Protein AF-A0A7C7USH0-F1 (afdb_monomer_lite)

Radius of gyration: 23.04 Å; chains: 1; bounding box: 54×38×64 Å

Structure (mmCIF, N/CA/C/O backbone):
data_AF-A0A7C7USH0-F1
#
_entry.id   AF-A0A7C7USH0-F1
#
loop_
_atom_site.group_PDB
_atom_site.id
_atom_site.type_symbol
_atom_site.label_atom_id
_atom_site.label_alt_id
_atom_site.label_comp_id
_atom_site.label_asym_id
_atom_site.label_entity_id
_atom_site.label_seq_id
_atom_site.pdbx_PDB_ins_code
_atom_site.Cartn_x
_atom_site.Cartn_y
_atom_site.Cartn_z
_atom_site.occupancy
_atom_site.B_iso_or_equiv
_atom_site.auth_seq_id
_atom_site.auth_comp_id
_atom_site.auth_asym_id
_atom_site.auth_atom_id
_atom_site.pdbx_PDB_model_num
ATOM 1 N N . MET A 1 1 ? 18.166 -7.515 -19.570 1.00 49.06 1 MET A N 1
ATOM 2 C CA . MET A 1 1 ? 17.749 -8.048 -20.886 1.00 49.06 1 MET A CA 1
ATOM 3 C C . MET A 1 1 ? 18.350 -7.197 -21.997 1.00 49.06 1 MET A C 1
ATOM 5 O O . MET A 1 1 ? 19.213 -7.704 -22.702 1.00 49.06 1 MET A O 1
ATOM 9 N N . ALA A 1 2 ? 18.076 -5.886 -21.995 1.00 59.47 2 ALA A N 1
ATOM 10 C CA . ALA A 1 2 ? 18.601 -4.910 -22.953 1.00 59.47 2 ALA A CA 1
ATOM 11 C C . ALA A 1 2 ? 20.117 -5.011 -23.217 1.00 59.47 2 ALA A C 1
ATOM 13 O O . ALA A 1 2 ? 20.528 -5.170 -24.355 1.00 59.47 2 ALA A O 1
ATOM 14 N N . ARG A 1 3 ? 20.979 -5.024 -22.191 1.00 63.47 3 ARG A N 1
ATOM 15 C CA . ARG A 1 3 ? 22.446 -5.072 -22.391 1.00 63.47 3 ARG A CA 1
ATOM 16 C C . ARG A 1 3 ? 22.956 -6.294 -23.173 1.00 63.47 3 ARG A C 1
ATOM 18 O O . ARG A 1 3 ? 23.969 -6.203 -23.862 1.00 63.47 3 ARG A O 1
ATOM 25 N N . LYS A 1 4 ? 22.276 -7.438 -23.048 1.00 69.31 4 LYS A N 1
ATOM 26 C CA . LYS A 1 4 ? 22.620 -8.662 -23.783 1.00 69.31 4 LYS A CA 1
ATOM 27 C C . LYS A 1 4 ? 22.159 -8.551 -25.238 1.00 69.31 4 LYS A C 1
ATOM 29 O O . LYS A 1 4 ? 22.954 -8.801 -26.132 1.00 69.31 4 LYS A O 1
ATOM 34 N N . GLU A 1 5 ? 20.938 -8.070 -25.448 1.00 74.25 5 GLU A N 1
ATOM 35 C CA . GLU A 1 5 ? 20.354 -7.831 -26.775 1.00 74.25 5 GLU A CA 1
ATOM 36 C C . GLU A 1 5 ? 21.142 -6.771 -27.563 1.00 74.25 5 GLU A C 1
ATOM 38 O O . GLU A 1 5 ? 21.418 -6.950 -28.743 1.00 74.25 5 GLU A O 1
ATOM 43 N N . PHE A 1 6 ? 21.599 -5.707 -26.898 1.00 76.38 6 PHE A N 1
ATOM 44 C CA . PHE A 1 6 ? 22.459 -4.676 -27.485 1.00 76.38 6 PHE A CA 1
ATOM 45 C C . PHE A 1 6 ? 23.834 -5.215 -27.894 1.00 76.38 6 PHE A C 1
ATOM 47 O O . PHE A 1 6 ? 24.350 -4.860 -28.953 1.00 76.38 6 PHE A O 1
ATOM 54 N N . LYS A 1 7 ? 24.433 -6.078 -27.065 1.00 80.19 7 LYS A N 1
ATOM 55 C CA . LYS A 1 7 ? 25.712 -6.721 -27.380 1.00 80.19 7 LYS A CA 1
ATOM 56 C C . LYS A 1 7 ? 25.571 -7.665 -28.577 1.00 80.19 7 LYS A C 1
ATOM 58 O O . LYS A 1 7 ? 26.391 -7.608 -29.483 1.00 80.19 7 LYS A O 1
ATOM 63 N N . GLU A 1 8 ? 24.514 -8.470 -28.603 1.00 84.81 8 GLU A N 1
ATOM 64 C CA . GLU A 1 8 ? 24.215 -9.387 -29.709 1.00 84.81 8 GLU A CA 1
ATOM 65 C C . GLU A 1 8 ? 23.921 -8.628 -31.014 1.00 84.81 8 GLU A C 1
ATOM 67 O O . GLU A 1 8 ? 24.426 -9.001 -32.074 1.00 84.81 8 GLU A O 1
ATOM 72 N N . ALA A 1 9 ? 23.174 -7.520 -30.948 1.00 84.88 9 ALA A N 1
ATOM 73 C CA . ALA A 1 9 ? 22.914 -6.654 -32.097 1.00 84.88 9 ALA A CA 1
ATOM 74 C C . ALA A 1 9 ? 24.204 -6.019 -32.644 1.00 84.88 9 ALA A C 1
ATOM 76 O O . ALA A 1 9 ? 24.425 -6.025 -33.855 1.00 84.88 9 ALA A O 1
ATOM 77 N N . ARG A 1 10 ? 25.087 -5.535 -31.761 1.00 86.25 10 ARG A N 1
ATOM 78 C CA . ARG A 1 10 ? 26.399 -4.992 -32.137 1.00 86.25 10 ARG A CA 1
ATOM 79 C C . ARG A 1 10 ? 27.277 -6.047 -32.809 1.00 86.25 10 ARG A C 1
ATOM 81 O O . ARG A 1 10 ? 27.764 -5.806 -33.906 1.00 86.25 10 ARG A O 1
ATOM 88 N N . GLU A 1 11 ? 27.435 -7.216 -32.189 1.00 88.12 11 GLU A N 1
ATOM 89 C CA . GLU A 1 11 ? 28.245 -8.316 -32.735 1.00 88.12 11 GLU A CA 1
ATOM 90 C C . GLU A 1 11 ? 27.721 -8.774 -34.107 1.00 88.12 11 GLU A C 1
ATOM 92 O O . GLU A 1 11 ? 28.500 -9.051 -35.018 1.00 88.12 11 GLU A O 1
ATOM 97 N N . THR A 1 12 ? 26.397 -8.785 -34.290 1.00 89.44 12 THR A N 1
ATOM 98 C CA . THR A 1 12 ? 25.761 -9.135 -35.568 1.00 89.44 12 THR A CA 1
ATOM 99 C C . THR A 1 12 ? 26.053 -8.102 -36.660 1.00 89.44 12 THR A C 1
ATOM 101 O O . THR A 1 12 ? 26.352 -8.471 -37.797 1.00 89.44 12 THR A O 1
ATOM 104 N N . LEU A 1 13 ? 25.994 -6.808 -36.336 1.00 88.94 13 LEU A N 1
ATOM 105 C CA . LEU A 1 13 ? 26.282 -5.726 -37.283 1.00 88.94 13 LEU A CA 1
ATOM 106 C C . LEU A 1 13 ? 27.776 -5.645 -37.627 1.00 88.94 13 LEU A C 1
ATOM 108 O O . LEU A 1 13 ? 28.123 -5.484 -38.796 1.00 88.94 13 LEU A O 1
ATOM 112 N N . GLU A 1 14 ? 28.662 -5.843 -36.648 1.00 89.06 14 GLU A N 1
ATOM 113 C CA . GLU A 1 14 ? 30.113 -5.937 -36.867 1.00 89.06 14 GLU A CA 1
ATOM 114 C C . GLU A 1 14 ? 30.468 -7.147 -37.757 1.00 89.06 14 GLU A C 1
ATOM 116 O O . GLU A 1 14 ? 31.282 -7.034 -38.681 1.00 89.06 14 GLU A O 1
ATOM 121 N N . ALA A 1 15 ? 29.807 -8.294 -37.559 1.00 89.31 15 ALA A N 1
ATOM 122 C CA . ALA A 1 15 ? 29.967 -9.464 -38.423 1.00 89.31 15 ALA A CA 1
ATOM 123 C C . ALA A 1 15 ? 29.476 -9.202 -39.859 1.00 89.31 15 ALA A C 1
ATOM 125 O O . ALA A 1 15 ? 30.138 -9.602 -40.819 1.00 89.31 15 ALA A O 1
ATOM 126 N N . ALA A 1 16 ? 28.358 -8.488 -40.031 1.00 87.31 16 ALA A N 1
ATOM 127 C CA . ALA A 1 16 ? 27.853 -8.105 -41.350 1.00 87.31 16 ALA A CA 1
ATOM 128 C C . ALA A 1 16 ? 28.827 -7.174 -42.096 1.00 87.31 16 ALA A C 1
ATOM 130 O O . ALA A 1 16 ? 29.080 -7.382 -43.283 1.00 87.31 16 ALA A O 1
ATOM 131 N N . LEU A 1 17 ? 29.434 -6.210 -41.397 1.00 89.88 17 LEU A N 1
ATOM 132 C CA . LEU A 1 17 ? 30.440 -5.301 -41.961 1.00 89.88 17 LEU A CA 1
ATOM 133 C C . LEU A 1 17 ? 31.779 -5.994 -42.256 1.00 89.88 17 LEU A C 1
ATOM 135 O O . LEU A 1 17 ? 32.507 -5.573 -43.150 1.00 89.88 17 LEU A O 1
ATOM 139 N N . THR A 1 18 ? 32.086 -7.098 -41.571 1.00 90.81 18 THR A N 1
ATOM 140 C CA . THR A 1 18 ? 33.248 -7.944 -41.902 1.00 90.81 18 THR A CA 1
ATOM 141 C C . THR A 1 18 ? 33.082 -8.619 -43.270 1.00 90.81 18 THR A C 1
ATOM 143 O O . THR A 1 18 ? 34.059 -8.802 -43.995 1.00 90.81 18 THR A O 1
ATOM 146 N N . VAL A 1 19 ? 31.849 -8.984 -43.639 1.00 90.88 19 VAL A N 1
ATOM 147 C CA . VAL A 1 19 ? 31.526 -9.632 -44.923 1.00 90.88 19 VAL A CA 1
ATOM 148 C C . VAL A 1 19 ? 31.268 -8.607 -46.033 1.00 90.88 19 VAL A C 1
ATOM 150 O O . VAL A 1 19 ? 31.663 -8.828 -47.176 1.00 90.88 19 VAL A O 1
ATOM 153 N N . MET A 1 20 ? 30.620 -7.485 -45.710 1.00 89.69 20 MET A N 1
ATOM 154 C CA . MET A 1 20 ? 30.302 -6.397 -46.640 1.00 89.69 20 MET A CA 1
ATOM 155 C C . MET A 1 20 ? 30.688 -5.046 -46.019 1.00 89.69 20 MET A C 1
ATOM 157 O O . MET A 1 20 ? 29.841 -4.398 -45.398 1.00 89.69 20 MET A O 1
ATOM 161 N N . PRO A 1 21 ? 31.947 -4.602 -46.194 1.00 87.69 21 PRO A N 1
ATOM 162 C CA . PRO A 1 21 ? 32.465 -3.393 -45.548 1.00 87.69 21 PRO A CA 1
ATOM 163 C C . PRO A 1 21 ? 31.679 -2.125 -45.886 1.00 87.69 21 PRO A C 1
ATOM 165 O O . PRO A 1 21 ? 31.486 -1.273 -45.023 1.00 87.69 21 PRO A O 1
ATOM 168 N N . ASP A 1 22 ? 31.161 -2.043 -47.113 1.00 90.00 22 ASP A N 1
ATOM 169 C CA . ASP A 1 22 ? 30.436 -0.876 -47.629 1.00 90.00 22 ASP A CA 1
ATOM 170 C C . ASP A 1 22 ? 28.918 -0.958 -47.390 1.00 90.00 22 ASP A C 1
ATOM 172 O O . ASP A 1 22 ? 28.139 -0.231 -48.012 1.00 90.00 22 ASP A O 1
ATOM 176 N N . TYR A 1 23 ? 28.453 -1.863 -46.516 1.00 91.38 23 TYR A N 1
ATOM 177 C CA . TYR A 1 23 ? 27.029 -1.982 -46.219 1.00 91.38 23 TYR A CA 1
ATOM 178 C C . TYR A 1 23 ? 26.552 -0.835 -45.323 1.00 91.38 23 TYR A C 1
ATOM 180 O O . TYR A 1 23 ? 26.509 -0.935 -44.096 1.00 91.38 23 TYR A O 1
ATOM 188 N N . GLN A 1 24 ? 26.161 0.259 -45.973 1.00 86.62 24 GLN A N 1
ATOM 189 C CA . GLN A 1 24 ? 25.785 1.527 -45.351 1.00 86.62 24 GLN A CA 1
ATOM 190 C C . GLN A 1 24 ? 24.729 1.382 -44.240 1.00 86.62 24 GLN A C 1
ATOM 192 O O . GLN A 1 24 ? 24.871 1.986 -43.182 1.00 86.62 24 GLN A O 1
ATOM 197 N N . LEU A 1 25 ? 23.721 0.520 -44.421 1.00 85.88 25 LEU A N 1
ATOM 198 C CA . LEU A 1 25 ? 22.680 0.318 -43.408 1.00 85.88 25 LEU A CA 1
ATOM 199 C C . LEU A 1 25 ? 23.241 -0.264 -42.101 1.00 85.88 25 LEU A C 1
ATOM 201 O O . LEU A 1 25 ? 22.798 0.119 -41.022 1.00 85.88 25 LEU A O 1
ATOM 205 N N . ALA A 1 26 ? 24.221 -1.172 -42.171 1.00 84.56 26 ALA A N 1
ATOM 206 C CA . ALA A 1 26 ? 24.843 -1.705 -40.962 1.00 84.56 26 ALA A CA 1
ATOM 207 C C . ALA A 1 26 ? 25.731 -0.668 -40.263 1.00 84.56 26 ALA A C 1
ATOM 209 O O . ALA A 1 26 ? 25.777 -0.664 -39.037 1.00 84.56 26 ALA A O 1
ATOM 210 N N . GLN A 1 27 ? 26.377 0.230 -41.015 1.00 84.31 27 GLN A N 1
ATOM 211 C CA . GLN A 1 27 ? 27.157 1.336 -40.447 1.00 84.31 27 GLN A CA 1
ATOM 212 C C . GLN A 1 27 ? 26.249 2.337 -39.715 1.00 84.31 27 GLN A C 1
ATOM 214 O O . GLN A 1 27 ? 26.498 2.656 -38.556 1.00 84.31 27 GLN A O 1
ATOM 219 N N . GLU A 1 28 ? 25.155 2.763 -40.354 1.00 85.94 28 GLU A N 1
ATOM 220 C CA . GLU A 1 28 ? 24.187 3.704 -39.774 1.00 85.94 28 GLU A CA 1
ATOM 221 C C . GLU A 1 28 ? 23.507 3.133 -38.519 1.00 85.94 28 GLU A C 1
ATOM 223 O O . GLU A 1 28 ? 23.347 3.833 -37.518 1.00 85.94 28 GLU A O 1
ATOM 228 N N . LEU A 1 29 ? 23.138 1.846 -38.533 1.00 86.31 29 LEU A N 1
ATOM 229 C CA . LEU A 1 29 ? 22.556 1.180 -37.363 1.00 86.31 29 LEU A CA 1
ATOM 230 C C . LEU A 1 29 ? 23.567 1.021 -36.220 1.00 86.31 29 LEU A C 1
ATOM 232 O O . LEU A 1 29 ? 23.187 1.150 -35.057 1.00 86.31 29 LEU A O 1
ATOM 236 N N . LEU A 1 30 ? 24.843 0.767 -36.526 1.00 86.31 30 LEU A N 1
ATOM 237 C CA . LEU A 1 30 ? 25.894 0.681 -35.512 1.00 86.31 30 LEU A CA 1
ATOM 238 C C . LEU A 1 30 ? 26.118 2.043 -34.836 1.00 86.31 30 LEU A C 1
ATOM 240 O O . LEU A 1 30 ? 26.151 2.114 -33.610 1.00 86.31 30 LEU A O 1
ATOM 244 N N . GLU A 1 31 ? 26.179 3.125 -35.614 1.00 84.50 31 GLU A N 1
ATOM 245 C CA . GLU A 1 31 ? 26.333 4.493 -35.100 1.00 84.50 31 GLU A CA 1
ATOM 246 C C . GLU A 1 31 ? 25.136 4.916 -34.228 1.00 84.50 31 GLU A C 1
ATOM 248 O O . GLU A 1 31 ? 25.302 5.483 -33.145 1.00 84.50 31 GLU A O 1
ATOM 253 N N . GLN A 1 32 ? 23.912 4.563 -34.637 1.00 82.25 32 GLN A N 1
ATOM 254 C CA . GLN A 1 32 ? 22.711 4.782 -33.824 1.00 82.25 32 GLN A CA 1
ATOM 255 C C . GLN A 1 32 ? 22.747 3.998 -32.505 1.00 82.25 32 GLN A C 1
ATOM 257 O O . GLN A 1 32 ? 22.399 4.546 -31.456 1.00 82.25 32 GLN A O 1
ATOM 262 N N . LEU A 1 33 ? 23.188 2.735 -32.526 1.00 81.88 33 LEU A N 1
ATOM 263 C CA . LEU A 1 33 ? 23.333 1.925 -31.312 1.00 81.88 33 LEU A CA 1
ATOM 264 C C . LEU A 1 33 ? 24.395 2.501 -30.367 1.00 81.88 33 LEU A C 1
ATOM 266 O O . LEU A 1 33 ? 24.166 2.547 -29.158 1.00 81.88 33 LEU A O 1
ATOM 270 N N . GLU A 1 34 ? 25.523 2.979 -30.896 1.00 80.75 34 GLU A N 1
ATOM 271 C CA . GLU A 1 34 ? 26.593 3.596 -30.104 1.00 80.75 34 GLU A CA 1
ATOM 272 C C . GLU A 1 34 ? 26.163 4.921 -29.458 1.00 80.75 34 GLU A C 1
ATOM 274 O O . GLU A 1 34 ? 26.576 5.210 -28.334 1.00 80.75 34 GLU A O 1
ATOM 279 N N . MET A 1 35 ? 25.276 5.690 -30.098 1.00 77.62 35 MET A N 1
ATOM 280 C CA . MET A 1 35 ? 24.676 6.884 -29.489 1.00 77.62 35 MET A CA 1
ATOM 281 C C . MET A 1 35 ? 23.637 6.559 -28.407 1.00 77.62 35 MET A C 1
ATOM 283 O O . MET A 1 35 ? 23.519 7.295 -27.424 1.00 77.62 35 MET A O 1
ATOM 287 N N . LEU A 1 36 ? 22.869 5.477 -28.567 1.00 76.25 36 LEU A N 1
ATOM 288 C CA . LEU A 1 36 ? 21.781 5.119 -27.650 1.00 76.25 36 LEU A CA 1
ATOM 289 C C . LEU A 1 36 ? 22.263 4.387 -26.390 1.00 76.25 36 LEU A C 1
ATOM 291 O O . LEU A 1 36 ? 21.669 4.572 -25.326 1.00 76.25 36 LEU A O 1
ATOM 295 N N . LEU A 1 37 ? 23.351 3.614 -26.474 1.00 70.00 37 LEU A N 1
ATOM 296 C CA . LEU A 1 37 ? 23.880 2.827 -25.351 1.00 70.00 37 LEU A CA 1
ATOM 297 C C . LEU A 1 37 ? 24.192 3.664 -24.095 1.00 70.00 37 LEU A C 1
ATOM 299 O O . LEU A 1 37 ? 23.745 3.303 -23.004 1.00 70.00 37 LEU A O 1
ATOM 303 N N . PRO A 1 38 ? 24.923 4.794 -24.194 1.00 72.62 38 PRO A N 1
ATOM 304 C CA . PRO A 1 38 ? 25.243 5.616 -23.029 1.00 72.62 38 PRO A CA 1
ATOM 305 C C . PRO A 1 38 ? 23.993 6.229 -22.386 1.00 72.62 38 PRO A C 1
ATOM 307 O O . PRO A 1 38 ? 23.946 6.416 -21.170 1.00 72.62 38 PRO A O 1
ATOM 310 N N . ILE A 1 39 ? 22.968 6.517 -23.196 1.00 71.62 39 ILE A N 1
ATOM 311 C CA . ILE A 1 39 ? 21.686 7.064 -22.745 1.00 71.62 39 ILE A CA 1
ATOM 312 C C . ILE A 1 39 ? 20.898 5.983 -21.998 1.00 71.62 39 ILE A C 1
ATOM 314 O O . ILE A 1 39 ? 20.425 6.238 -20.889 1.00 71.62 39 ILE A O 1
ATOM 318 N N . SER A 1 40 ? 20.805 4.766 -22.547 1.00 68.12 40 SER A N 1
ATOM 319 C CA . SER A 1 40 ? 20.141 3.643 -21.876 1.00 68.12 40 SER A CA 1
ATOM 320 C C . SER A 1 40 ? 20.856 3.242 -20.587 1.00 68.12 40 SER A C 1
ATOM 322 O O . SER A 1 40 ? 20.201 3.090 -19.562 1.00 68.12 40 SER A O 1
ATOM 324 N N . GLU A 1 41 ? 22.189 3.156 -20.586 1.00 71.88 41 GLU A N 1
ATOM 325 C CA . GLU A 1 41 ? 22.963 2.845 -19.376 1.00 71.88 41 GLU A CA 1
ATOM 326 C C . GLU A 1 41 ? 22.844 3.953 -18.316 1.00 71.88 41 GLU A C 1
ATOM 328 O O . GLU A 1 41 ? 22.763 3.675 -17.116 1.00 71.88 41 GLU A O 1
ATOM 333 N N . GLY A 1 42 ? 22.806 5.221 -18.741 1.00 72.88 42 GLY A N 1
ATOM 334 C CA . GLY A 1 42 ? 22.547 6.358 -17.860 1.00 72.88 42 GLY A CA 1
ATOM 335 C C . GLY A 1 42 ? 21.163 6.285 -17.211 1.00 72.88 42 GLY A C 1
ATOM 336 O O . GLY A 1 42 ? 21.043 6.476 -16.000 1.00 72.88 42 GLY A O 1
ATOM 337 N N . MET A 1 43 ? 20.131 5.947 -17.989 1.00 70.56 43 MET A N 1
ATOM 338 C CA . MET A 1 43 ? 18.766 5.762 -17.488 1.00 70.56 43 MET A CA 1
ATOM 339 C C . MET A 1 43 ? 18.640 4.547 -16.565 1.00 70.56 43 MET A C 1
ATOM 341 O O . MET A 1 43 ? 18.055 4.677 -15.494 1.00 70.56 43 MET A O 1
ATOM 345 N N . GLU A 1 44 ? 19.235 3.401 -16.908 1.00 76.44 44 GLU A N 1
ATOM 346 C CA . GLU A 1 44 ? 19.246 2.205 -16.050 1.00 76.44 44 GLU A CA 1
ATOM 347 C C . GLU A 1 44 ? 19.871 2.505 -14.680 1.00 76.44 44 GLU A C 1
ATOM 349 O O . GLU A 1 44 ? 19.318 2.131 -13.645 1.00 76.44 44 GLU A O 1
ATOM 354 N N . ARG A 1 45 ? 20.985 3.251 -14.640 1.00 77.62 45 ARG A N 1
ATOM 355 C CA . ARG A 1 45 ? 21.602 3.683 -13.373 1.00 77.62 45 ARG A CA 1
ATOM 356 C C . ARG A 1 45 ? 20.695 4.613 -12.573 1.00 77.62 45 ARG A C 1
ATOM 358 O O . ARG A 1 45 ? 20.627 4.482 -11.352 1.00 77.62 45 ARG A O 1
ATOM 365 N N . LEU A 1 46 ? 20.014 5.553 -13.229 1.00 73.25 46 LEU A N 1
ATOM 366 C CA . LEU A 1 46 ? 19.060 6.448 -12.566 1.00 73.25 46 LEU A CA 1
ATOM 367 C C . LEU A 1 46 ? 17.876 5.671 -11.976 1.00 73.25 46 LEU A C 1
ATOM 369 O O . LEU A 1 46 ? 17.505 5.928 -10.831 1.00 73.25 46 LEU A O 1
ATOM 373 N N . ILE A 1 47 ? 17.340 4.696 -12.714 1.00 75.94 47 ILE A N 1
ATOM 374 C CA . ILE A 1 47 ? 16.267 3.806 -12.256 1.00 75.94 47 ILE A CA 1
ATOM 375 C C . ILE A 1 47 ? 16.732 2.995 -11.045 1.00 75.94 47 ILE A C 1
ATOM 377 O O . ILE A 1 47 ? 16.074 3.038 -10.009 1.00 75.94 47 ILE A O 1
ATOM 381 N N . ALA A 1 48 ? 17.894 2.342 -11.123 1.00 79.81 48 ALA A N 1
ATOM 382 C CA . ALA A 1 48 ? 18.433 1.546 -10.020 1.00 79.81 48 ALA A CA 1
ATOM 383 C C . ALA A 1 48 ? 18.674 2.391 -8.755 1.00 79.81 48 ALA A C 1
ATOM 385 O O . ALA A 1 48 ? 18.313 1.989 -7.649 1.00 79.81 48 ALA A O 1
ATOM 386 N N . MET A 1 49 ? 19.224 3.603 -8.904 1.00 78.94 49 MET A N 1
ATOM 387 C CA . MET A 1 49 ? 19.390 4.533 -7.780 1.00 78.94 49 MET A C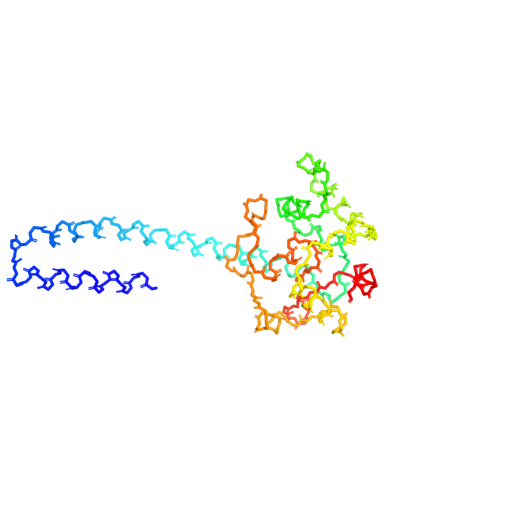A 1
ATOM 388 C C . MET A 1 49 ? 18.047 4.967 -7.182 1.00 78.94 49 MET A C 1
ATOM 390 O O . MET A 1 49 ? 17.939 5.142 -5.966 1.00 78.94 49 MET A O 1
ATOM 394 N N . GLN A 1 50 ? 17.025 5.172 -8.015 1.00 77.50 50 GLN A N 1
ATOM 395 C CA . GLN A 1 50 ? 15.688 5.521 -7.547 1.00 77.50 50 GLN A CA 1
ATOM 396 C C . GLN A 1 50 ? 15.028 4.347 -6.811 1.00 77.50 50 GLN A C 1
ATOM 398 O O . GLN A 1 50 ? 14.482 4.554 -5.728 1.00 77.50 50 GLN A O 1
ATOM 403 N N . GLN A 1 51 ? 15.134 3.127 -7.342 1.00 78.81 51 GLN A N 1
ATOM 404 C CA . GLN A 1 51 ? 14.659 1.902 -6.693 1.00 78.81 51 GLN A CA 1
ATOM 405 C C . GLN A 1 51 ? 15.322 1.711 -5.325 1.00 78.81 51 GLN A C 1
ATOM 407 O O . GLN A 1 51 ? 14.629 1.534 -4.326 1.00 78.81 51 GLN A O 1
ATOM 412 N N . GLU A 1 52 ? 16.645 1.866 -5.235 1.00 83.19 52 GLU A N 1
ATOM 413 C CA . GLU A 1 52 ? 17.367 1.747 -3.965 1.00 83.19 52 GLU A CA 1
ATOM 414 C C . GLU A 1 52 ? 16.905 2.798 -2.938 1.00 83.19 52 GLU A C 1
ATOM 416 O O . GLU A 1 52 ? 16.716 2.503 -1.753 1.00 83.19 52 GLU A O 1
ATOM 421 N N . ARG A 1 53 ? 16.676 4.043 -3.377 1.00 82.94 53 ARG A N 1
ATOM 422 C CA . ARG A 1 53 ? 16.131 5.105 -2.514 1.00 82.94 53 ARG A CA 1
ATOM 423 C C . ARG A 1 53 ? 14.728 4.772 -2.021 1.00 82.94 53 ARG A C 1
ATOM 425 O O . ARG A 1 53 ? 14.461 4.950 -0.831 1.00 82.94 53 ARG A O 1
ATOM 432 N N . ASN A 1 54 ? 13.862 4.288 -2.908 1.00 82.31 54 ASN A N 1
ATOM 433 C CA . ASN A 1 54 ? 12.496 3.893 -2.576 1.00 82.31 54 ASN A CA 1
ATOM 434 C C . ASN A 1 54 ? 12.500 2.735 -1.570 1.00 82.31 54 ASN A C 1
ATOM 436 O O . ASN A 1 54 ? 11.824 2.812 -0.544 1.00 82.31 54 ASN A O 1
ATOM 440 N N . GLN A 1 55 ? 13.338 1.721 -1.792 1.00 82.94 55 GLN A N 1
ATOM 441 C CA . GLN A 1 55 ? 13.467 0.570 -0.903 1.00 82.94 55 GLN A CA 1
ATOM 442 C C . GLN A 1 55 ? 13.966 0.979 0.488 1.00 82.94 55 GLN A C 1
ATOM 444 O O . GLN A 1 55 ? 13.383 0.587 1.497 1.00 82.94 55 GLN A O 1
ATOM 449 N N . ARG A 1 56 ? 14.978 1.852 0.573 1.00 84.38 56 ARG A N 1
ATOM 450 C CA . ARG A 1 56 ? 15.451 2.400 1.859 1.00 84.38 56 ARG A CA 1
ATOM 451 C C . ARG A 1 56 ? 14.380 3.231 2.565 1.00 84.38 56 ARG A C 1
ATOM 453 O O . ARG A 1 56 ? 14.277 3.189 3.791 1.00 84.38 56 ARG A O 1
ATOM 460 N N . ALA A 1 57 ? 13.599 4.017 1.824 1.00 82.38 57 ALA A N 1
ATOM 461 C CA . ALA A 1 57 ? 12.499 4.791 2.392 1.00 82.38 57 ALA A CA 1
ATOM 462 C C . ALA A 1 57 ? 11.407 3.871 2.957 1.00 82.38 57 ALA A C 1
ATOM 464 O O . ALA A 1 57 ? 10.959 4.094 4.081 1.00 82.38 57 ALA A O 1
ATOM 465 N N . ARG A 1 58 ? 11.056 2.809 2.223 1.00 86.06 58 ARG A N 1
ATOM 466 C CA . ARG A 1 58 ? 10.119 1.764 2.649 1.00 86.06 58 ARG A CA 1
ATOM 467 C C . ARG A 1 58 ? 10.611 1.048 3.904 1.00 86.06 58 ARG A C 1
ATOM 469 O O . ARG A 1 58 ? 9.885 1.028 4.887 1.00 86.06 58 ARG A O 1
ATOM 476 N N . GLN A 1 59 ? 11.864 0.596 3.941 1.00 83.69 59 GLN A N 1
ATOM 477 C CA . GLN A 1 59 ? 12.466 -0.042 5.124 1.00 83.69 59 GLN A CA 1
ATOM 478 C C . GLN A 1 59 ? 12.409 0.848 6.374 1.00 83.69 59 GLN A C 1
ATOM 480 O O . GLN A 1 59 ? 12.082 0.385 7.463 1.00 83.69 59 GLN A O 1
ATOM 485 N N . ARG A 1 60 ? 12.679 2.153 6.233 1.00 84.06 60 ARG A N 1
ATOM 486 C CA . ARG A 1 60 ? 12.562 3.113 7.349 1.00 84.06 60 ARG A CA 1
ATOM 487 C C . ARG A 1 60 ? 11.127 3.287 7.839 1.00 84.06 60 ARG A C 1
ATOM 489 O O . ARG A 1 60 ? 10.930 3.652 8.993 1.00 84.06 60 ARG A O 1
ATOM 496 N N . LEU A 1 61 ? 10.155 3.118 6.951 1.00 82.62 61 LEU A N 1
ATOM 497 C CA . LEU A 1 61 ? 8.726 3.170 7.241 1.00 82.62 61 LEU A CA 1
ATOM 498 C C . LEU A 1 61 ? 8.300 1.902 7.992 1.00 82.62 61 LEU A C 1
ATOM 500 O O . LEU A 1 61 ? 7.770 2.004 9.093 1.00 82.62 61 LEU A O 1
ATOM 504 N N . GLN A 1 62 ? 8.645 0.735 7.441 1.00 82.81 62 GLN A N 1
ATOM 505 C CA . GLN A 1 62 ? 8.396 -0.588 8.017 1.00 82.81 62 GLN A CA 1
ATOM 506 C C . GLN A 1 62 ? 8.981 -0.721 9.431 1.00 82.81 62 GLN A C 1
ATOM 508 O O . GLN A 1 62 ? 8.310 -1.198 10.334 1.00 82.81 62 GLN A O 1
ATOM 513 N N . ALA A 1 63 ? 10.209 -0.238 9.655 1.00 83.25 63 ALA A N 1
ATOM 514 C CA . ALA A 1 63 ? 10.883 -0.327 10.952 1.00 83.25 63 ALA A CA 1
ATOM 515 C C . ALA A 1 63 ? 10.218 0.489 12.076 1.00 83.25 63 ALA A C 1
ATOM 517 O O . ALA A 1 63 ? 10.571 0.318 13.241 1.00 83.25 63 ALA A O 1
ATOM 518 N N . LYS A 1 64 ? 9.292 1.399 11.747 1.00 89.88 64 LYS A N 1
ATOM 519 C CA . LYS A 1 64 ? 8.547 2.173 12.749 1.00 89.88 64 LYS A CA 1
ATOM 520 C C . LYS A 1 64 ? 7.314 1.439 13.271 1.00 89.88 64 LYS A C 1
ATOM 522 O O . LYS A 1 64 ? 6.866 1.781 14.355 1.00 89.88 64 LYS A O 1
ATOM 527 N N . LEU A 1 65 ? 6.799 0.452 12.536 1.00 93.06 65 LEU A N 1
ATOM 528 C CA . LEU A 1 65 ? 5.725 -0.427 12.997 1.00 93.06 65 LEU A CA 1
ATOM 529 C C . LEU A 1 65 ? 6.340 -1.765 13.390 1.00 93.06 65 LEU A C 1
ATOM 531 O O . LEU A 1 65 ? 6.801 -2.514 12.536 1.00 93.06 65 LEU A O 1
ATOM 535 N N . ASN A 1 66 ? 6.358 -2.060 14.686 1.00 93.88 66 ASN A N 1
ATOM 536 C CA . ASN A 1 66 ? 6.979 -3.268 15.233 1.00 93.88 66 ASN A CA 1
ATOM 537 C C . ASN A 1 66 ? 5.977 -4.230 15.884 1.00 93.88 66 ASN A C 1
ATOM 539 O O . ASN A 1 66 ? 6.345 -5.045 16.726 1.00 93.88 66 ASN A O 1
ATOM 543 N N . THR A 1 67 ? 4.707 -4.122 15.497 1.00 94.81 67 THR A N 1
ATOM 544 C CA . THR A 1 67 ? 3.602 -4.914 16.035 1.00 94.81 67 THR A CA 1
ATOM 545 C C . THR A 1 67 ? 2.744 -5.478 14.905 1.00 94.81 67 THR A C 1
ATOM 547 O O . THR A 1 67 ? 2.590 -4.846 13.858 1.00 94.81 67 THR A O 1
ATOM 550 N N . CYS A 1 68 ? 2.160 -6.657 15.134 1.00 95.38 68 CYS A N 1
ATOM 551 C CA . CYS A 1 68 ? 1.125 -7.216 14.267 1.00 95.38 68 CYS A CA 1
ATOM 552 C C . CYS A 1 68 ? -0.229 -6.530 14.462 1.00 95.38 68 CYS A C 1
ATOM 554 O O . CYS A 1 68 ? -1.137 -6.832 13.704 1.00 95.38 68 CYS A O 1
ATOM 556 N N . ASP A 1 69 ? -0.384 -5.625 15.433 1.00 96.50 69 ASP A N 1
ATOM 557 C CA . ASP A 1 69 ? -1.645 -4.946 15.760 1.00 96.50 69 ASP A CA 1
ATOM 558 C C . ASP A 1 69 ? -1.512 -3.411 15.723 1.00 96.50 69 ASP A C 1
ATOM 560 O O . ASP A 1 69 ? -1.837 -2.740 16.707 1.00 96.50 69 ASP A O 1
ATOM 564 N N . PRO A 1 70 ? -1.002 -2.817 14.627 1.00 96.31 70 PRO A N 1
ATOM 565 C CA . PRO A 1 70 ? -0.774 -1.385 14.567 1.00 96.31 70 PRO A CA 1
ATOM 566 C C . PRO A 1 70 ? -2.105 -0.629 14.512 1.00 96.31 70 PRO A C 1
ATOM 568 O O . PRO A 1 70 ? -3.052 -1.042 13.832 1.00 96.31 70 PRO A O 1
ATOM 571 N N . ALA A 1 71 ? -2.154 0.514 15.194 1.00 97.25 71 ALA A N 1
ATOM 572 C CA . ALA A 1 71 ? -3.278 1.433 15.085 1.00 97.25 71 ALA A CA 1
ATOM 573 C C . ALA A 1 71 ? -3.304 2.066 13.686 1.00 97.25 71 ALA A C 1
ATOM 575 O O . ALA A 1 71 ? -2.258 2.398 13.111 1.00 97.25 71 ALA A O 1
ATOM 576 N N . LEU A 1 72 ? -4.495 2.288 13.135 1.00 97.25 72 LEU A N 1
ATOM 577 C CA . LEU A 1 72 ? -4.674 2.902 11.820 1.00 97.25 72 LEU A CA 1
ATOM 578 C C . LEU A 1 72 ? -4.051 4.298 11.768 1.00 97.25 72 LEU A C 1
ATOM 580 O O . LEU A 1 72 ? -3.290 4.607 10.851 1.00 97.25 72 LEU A O 1
ATOM 584 N N . ALA A 1 73 ? -4.326 5.124 12.779 1.00 96.88 73 ALA A N 1
ATOM 585 C CA . ALA A 1 73 ? -3.808 6.486 12.852 1.00 96.88 73 ALA A CA 1
ATOM 586 C C . ALA A 1 73 ? -2.274 6.517 12.891 1.00 96.88 73 ALA A C 1
ATOM 588 O O . A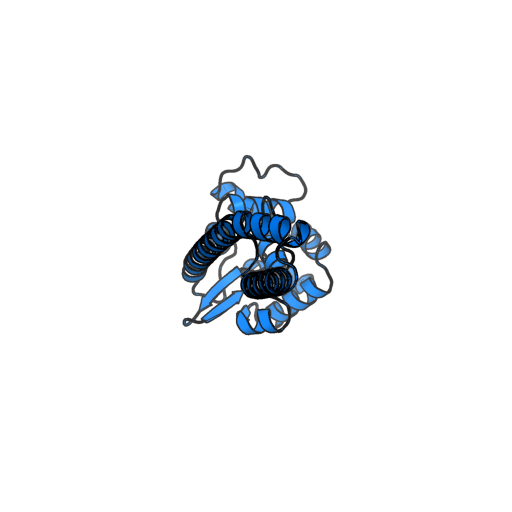LA A 1 73 ? -1.646 7.291 12.163 1.00 96.88 73 ALA A O 1
ATOM 589 N N . GLU A 1 74 ? -1.667 5.637 13.692 1.00 95.19 74 GLU A N 1
ATOM 590 C CA . GLU A 1 74 ? -0.214 5.482 13.746 1.00 95.19 74 GLU A CA 1
ATOM 591 C C . GLU A 1 74 ? 0.324 5.086 12.373 1.00 95.19 74 GLU A C 1
ATOM 593 O O . GLU A 1 74 ? 1.200 5.766 11.840 1.00 95.19 74 GLU A O 1
ATOM 598 N N . SER A 1 75 ? -0.271 4.067 11.756 1.00 95.38 75 SER A N 1
ATOM 599 C CA . SER A 1 75 ? 0.161 3.543 10.464 1.00 95.38 75 SER A CA 1
ATOM 600 C C . SER A 1 75 ? 0.119 4.599 9.356 1.00 95.38 75 SER A C 1
ATOM 602 O O . SER A 1 75 ? 1.102 4.790 8.635 1.00 95.38 75 SER A O 1
ATOM 604 N N . LEU A 1 76 ? -0.991 5.337 9.237 1.00 95.44 76 LEU A N 1
ATOM 605 C CA . LEU A 1 76 ? -1.147 6.377 8.217 1.00 95.44 76 LEU A CA 1
ATOM 606 C C . LEU A 1 76 ? -0.218 7.573 8.468 1.00 95.44 76 LEU A C 1
ATOM 608 O O . LEU A 1 76 ? 0.318 8.155 7.522 1.00 95.44 76 LEU A O 1
ATOM 612 N N . SER A 1 77 ? 0.057 7.912 9.731 1.00 94.38 77 SER A N 1
ATOM 613 C CA . SER A 1 77 ? 0.944 9.031 10.079 1.00 94.38 77 SER A CA 1
ATOM 614 C C . SER A 1 77 ? 2.372 8.873 9.540 1.00 94.38 77 SER A C 1
ATOM 616 O O . SER A 1 77 ? 3.087 9.867 9.346 1.00 94.38 77 SER A O 1
ATOM 618 N N . LEU A 1 78 ? 2.800 7.639 9.262 1.00 92.50 78 LEU A N 1
ATOM 619 C CA . LEU A 1 78 ? 4.142 7.349 8.776 1.00 92.50 78 LEU A CA 1
ATOM 620 C C . LEU A 1 78 ? 4.331 7.698 7.298 1.00 92.50 78 LEU A C 1
ATOM 622 O O . LEU A 1 78 ? 5.448 8.026 6.886 1.00 92.50 78 LEU A O 1
ATOM 626 N N . TYR A 1 79 ? 3.255 7.677 6.512 1.00 92.00 79 TYR A N 1
ATOM 627 C CA . TYR A 1 79 ? 3.307 7.956 5.083 1.00 92.00 79 TYR A CA 1
ATOM 628 C C . TYR A 1 79 ? 3.636 9.425 4.796 1.00 92.00 79 TYR A C 1
ATOM 630 O O . TYR A 1 79 ? 3.483 10.329 5.626 1.00 92.00 79 TYR A O 1
ATOM 638 N N . THR A 1 80 ? 4.154 9.693 3.600 1.00 92.06 80 THR A N 1
ATOM 639 C CA . THR A 1 80 ? 4.384 11.068 3.143 1.00 92.06 80 THR A CA 1
ATOM 640 C C . THR A 1 80 ? 3.050 11.735 2.807 1.00 92.06 80 THR A C 1
ATOM 642 O O . THR A 1 80 ? 2.056 11.058 2.548 1.00 92.06 80 THR A O 1
ATOM 645 N N . LYS A 1 81 ? 3.013 13.075 2.766 1.00 94.12 81 LYS A N 1
ATOM 646 C CA . LYS A 1 81 ? 1.803 13.806 2.343 1.00 94.12 81 LYS A CA 1
ATOM 647 C C . LYS A 1 81 ? 1.314 13.337 0.963 1.00 94.12 81 LYS A C 1
ATOM 649 O O . LYS A 1 81 ? 0.115 13.205 0.749 1.00 94.12 81 LYS A O 1
ATOM 654 N N . ASN A 1 82 ? 2.247 13.078 0.054 1.00 92.25 82 ASN A N 1
ATOM 655 C CA . ASN A 1 82 ? 1.981 12.630 -1.308 1.00 92.25 82 ASN A CA 1
ATOM 656 C C . ASN A 1 82 ? 1.340 11.237 -1.350 1.00 92.25 82 ASN A C 1
ATOM 658 O O . ASN A 1 82 ? 0.270 11.088 -1.931 1.00 92.25 82 ASN A O 1
ATOM 662 N N . ALA A 1 83 ? 1.907 10.261 -0.633 1.00 92.56 83 ALA A N 1
ATOM 663 C CA . ALA A 1 83 ? 1.309 8.931 -0.521 1.00 92.56 83 ALA A CA 1
ATOM 664 C C . ALA A 1 83 ? -0.100 8.993 0.096 1.00 92.56 83 ALA A C 1
ATOM 666 O O . ALA A 1 83 ? -1.024 8.387 -0.436 1.00 92.56 83 ALA A O 1
ATOM 667 N N . LEU A 1 84 ? -0.302 9.805 1.143 1.00 95.56 84 LEU A N 1
ATOM 668 C CA . LEU A 1 84 ? -1.632 10.034 1.726 1.00 95.56 84 LEU A CA 1
ATOM 669 C C . LEU A 1 84 ? -2.601 10.714 0.748 1.00 95.56 84 LEU A C 1
ATOM 671 O O . LEU A 1 84 ? -3.796 10.457 0.780 1.00 95.56 84 LEU A O 1
ATOM 675 N N . THR A 1 85 ? -2.100 11.567 -0.144 1.00 95.06 85 THR A N 1
ATOM 676 C CA . THR A 1 85 ? -2.911 12.204 -1.193 1.00 95.06 85 THR A CA 1
ATOM 677 C C . THR A 1 85 ? -3.347 11.170 -2.231 1.00 95.06 85 THR A C 1
ATOM 679 O O . THR A 1 85 ? -4.504 11.180 -2.651 1.00 95.06 85 THR A O 1
ATOM 682 N N . GLY A 1 86 ? -2.453 10.246 -2.600 1.00 93.94 86 GLY A N 1
ATOM 683 C CA . GLY A 1 86 ? -2.788 9.070 -3.403 1.00 93.94 86 GLY A CA 1
ATOM 684 C C . GLY A 1 86 ? -3.826 8.181 -2.718 1.00 93.94 86 GLY A C 1
ATOM 685 O O . GLY A 1 86 ? -4.818 7.828 -3.345 1.00 93.94 86 GLY A O 1
ATOM 686 N N . MET A 1 87 ? -3.664 7.906 -1.419 1.00 95.94 87 MET A N 1
ATOM 687 C CA . MET A 1 87 ? -4.650 7.142 -0.646 1.00 95.94 87 MET A CA 1
ATOM 688 C C . MET A 1 87 ? -6.020 7.820 -0.622 1.00 95.94 87 MET A C 1
ATOM 690 O O . MET A 1 87 ? -7.028 7.199 -0.944 1.00 95.94 87 MET A O 1
ATOM 694 N N . ALA A 1 88 ? -6.060 9.116 -0.313 1.00 95.50 88 ALA A N 1
ATOM 695 C CA . ALA A 1 88 ? -7.297 9.885 -0.260 1.00 95.50 88 ALA A CA 1
ATOM 696 C C . ALA A 1 88 ? -8.045 9.882 -1.592 1.00 95.50 88 ALA A C 1
ATOM 698 O O . ALA A 1 88 ? -9.266 9.782 -1.595 1.00 95.50 88 ALA A O 1
ATOM 699 N N . ARG A 1 89 ? -7.328 9.896 -2.720 1.00 93.56 89 ARG A N 1
ATOM 700 C CA . ARG A 1 89 ? -7.933 9.778 -4.050 1.00 93.56 89 ARG A CA 1
ATOM 701 C C . ARG A 1 89 ? -8.680 8.458 -4.266 1.00 93.56 89 ARG A C 1
ATOM 703 O O . ARG A 1 89 ? -9.629 8.443 -5.042 1.00 93.56 89 ARG A O 1
ATOM 710 N N . ASN A 1 90 ? -8.253 7.376 -3.616 1.00 92.25 90 ASN A N 1
ATOM 711 C CA . ASN A 1 90 ? -8.881 6.059 -3.747 1.00 92.25 90 ASN A CA 1
ATOM 712 C C . ASN A 1 90 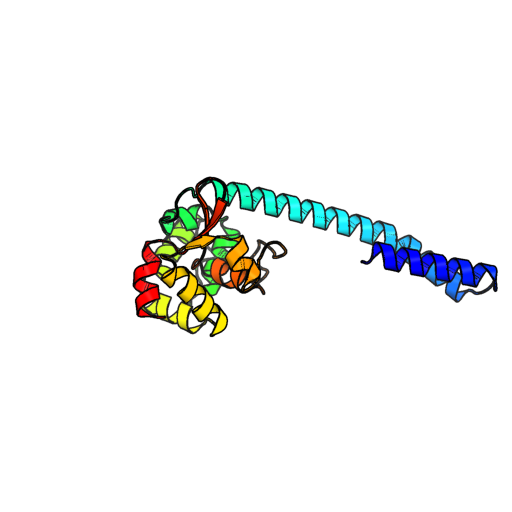? -9.981 5.805 -2.706 1.00 92.25 90 ASN A C 1
ATOM 714 O O . ASN A 1 90 ? -10.755 4.870 -2.874 1.00 92.25 90 ASN A O 1
ATOM 718 N N . VAL A 1 91 ? -10.020 6.593 -1.628 1.00 93.62 91 VAL A N 1
ATOM 719 C CA . VAL A 1 91 ? -10.840 6.312 -0.438 1.00 93.62 91 VAL A CA 1
ATOM 720 C C . VAL A 1 91 ? -11.906 7.384 -0.193 1.00 93.62 91 VAL A C 1
ATOM 722 O O . VAL A 1 91 ? -12.995 7.074 0.274 1.00 93.62 91 VAL A O 1
ATOM 725 N N . ILE A 1 92 ? -11.627 8.650 -0.510 1.00 92.69 92 ILE A N 1
ATOM 726 C CA . ILE A 1 92 ? -12.533 9.771 -0.242 1.00 92.69 92 ILE A CA 1
ATOM 727 C C . ILE A 1 92 ? -13.328 10.098 -1.527 1.00 92.69 92 ILE A C 1
ATOM 729 O O . ILE A 1 92 ? -12.720 10.451 -2.536 1.00 92.69 92 ILE A O 1
ATOM 733 N N . PRO A 1 93 ? -14.676 10.060 -1.527 1.00 83.69 93 PRO A N 1
ATOM 734 C CA . PRO A 1 93 ? -15.465 10.230 -2.758 1.00 83.69 93 PRO A CA 1
ATOM 735 C C . PRO A 1 93 ? -15.525 11.661 -3.330 1.00 83.69 93 PRO A C 1
ATOM 737 O O . PRO A 1 93 ? -15.682 11.839 -4.535 1.00 83.69 93 PRO A O 1
ATOM 740 N N . TYR A 1 94 ? -15.424 12.699 -2.488 1.00 81.00 94 TYR A N 1
ATOM 741 C CA . TYR A 1 94 ? -15.874 14.064 -2.839 1.00 81.00 94 TYR A CA 1
ATOM 742 C C . TYR A 1 94 ? -14.768 15.115 -3.027 1.00 81.00 94 TYR A C 1
ATOM 744 O O . TYR A 1 94 ? -15.040 16.315 -3.038 1.00 81.00 94 TYR A O 1
ATOM 752 N N . GLY A 1 95 ? -13.512 14.708 -3.187 1.00 84.50 95 GLY A N 1
ATOM 753 C CA . GLY A 1 95 ? -12.404 15.662 -3.288 1.00 84.50 95 GLY A CA 1
ATOM 754 C C . GLY A 1 95 ? -12.033 16.318 -1.950 1.00 84.50 95 GLY A C 1
ATOM 755 O O . GLY A 1 95 ? -12.357 15.839 -0.866 1.00 84.50 95 GLY A O 1
ATOM 756 N N . GLY A 1 96 ? -11.314 17.441 -2.036 1.00 85.06 96 GLY A N 1
ATOM 757 C CA . GLY A 1 96 ? -10.998 18.304 -0.887 1.00 85.06 96 GLY A CA 1
ATOM 758 C C . GLY A 1 96 ? -9.721 17.956 -0.113 1.00 85.06 96 GLY A C 1
ATOM 759 O O . GLY A 1 96 ? -9.290 18.738 0.728 1.00 85.06 96 GLY A O 1
ATOM 760 N N . TRP A 1 97 ? -9.056 16.843 -0.424 1.00 89.44 97 TRP A N 1
ATOM 761 C CA . TRP A 1 97 ? -7.852 16.402 0.295 1.00 89.44 97 TRP A CA 1
ATOM 762 C C . TRP A 1 97 ? -6.552 17.115 -0.104 1.00 89.44 97 TRP A C 1
ATOM 764 O O . TRP A 1 97 ? -5.609 17.154 0.681 1.00 89.44 97 TRP A O 1
ATOM 774 N N . THR A 1 98 ? -6.465 17.698 -1.304 1.00 86.31 98 THR A N 1
ATOM 775 C CA . THR A 1 98 ? -5.213 18.302 -1.813 1.00 86.31 98 THR A CA 1
ATOM 776 C C . THR A 1 98 ? -4.770 19.531 -1.011 1.00 86.31 98 THR A C 1
ATOM 778 O O . THR A 1 98 ? -3.568 19.777 -0.858 1.00 86.31 98 THR A O 1
ATOM 781 N N . GLY A 1 99 ? -5.731 20.283 -0.465 1.00 89.75 99 GLY A N 1
ATOM 782 C CA . GLY A 1 99 ? -5.490 21.461 0.370 1.00 89.75 99 GLY A CA 1
ATOM 783 C C . GLY A 1 99 ? -5.093 21.145 1.814 1.00 89.75 99 GLY A C 1
ATOM 784 O O . GLY A 1 99 ? -4.533 22.012 2.484 1.00 89.75 99 GLY A O 1
ATOM 785 N N . LEU A 1 100 ? -5.330 19.917 2.286 1.00 94.25 100 LEU A N 1
ATOM 786 C CA . LEU A 1 100 ? -5.087 19.534 3.676 1.00 94.25 100 LEU A CA 1
ATOM 787 C C . LEU A 1 100 ? -3.588 19.441 3.989 1.00 94.25 100 LEU A C 1
ATOM 789 O O . LEU A 1 100 ? -2.747 19.080 3.150 1.00 94.25 100 LEU A O 1
ATOM 793 N N . ARG A 1 101 ? -3.224 19.763 5.231 1.00 96.75 101 ARG A N 1
ATOM 794 C CA . ARG A 1 101 ? -1.897 19.457 5.779 1.00 96.75 101 ARG A CA 1
ATOM 795 C C . ARG A 1 101 ? -1.775 17.951 6.003 1.00 96.75 101 ARG A C 1
ATOM 797 O O . ARG A 1 101 ? -2.765 17.240 6.079 1.00 96.75 101 ARG A O 1
ATOM 804 N N . LYS A 1 102 ? -0.541 17.449 6.139 1.00 96.50 102 LYS A N 1
ATOM 805 C CA . LYS A 1 102 ? -0.288 16.005 6.305 1.00 96.50 102 LYS A CA 1
ATOM 806 C C . LYS A 1 102 ? -1.107 15.395 7.457 1.00 96.50 102 LYS A C 1
ATOM 808 O O . LYS A 1 102 ? -1.687 14.335 7.271 1.00 96.50 102 LYS A O 1
ATOM 813 N N . ALA A 1 103 ? -1.120 16.047 8.621 1.00 96.81 103 ALA A N 1
ATOM 814 C CA . ALA A 1 103 ? -1.824 15.548 9.802 1.00 96.81 103 ALA A CA 1
ATOM 815 C C . ALA A 1 103 ? -3.346 15.529 9.595 1.00 96.81 103 ALA A C 1
ATOM 817 O O . ALA A 1 103 ? -3.957 14.486 9.775 1.00 96.81 103 ALA A O 1
ATOM 818 N N . GLU A 1 104 ? -3.915 16.638 9.113 1.00 97.25 104 GLU A N 1
ATOM 819 C CA . GLU A 1 104 ? -5.344 16.761 8.777 1.00 97.25 104 GLU A CA 1
ATOM 820 C C . GLU A 1 104 ? -5.771 15.720 7.732 1.00 97.25 104 GLU A C 1
ATOM 822 O O . GLU A 1 104 ? -6.843 15.135 7.817 1.00 97.25 104 GLU A O 1
ATOM 827 N N . LEU A 1 105 ? -4.915 15.456 6.741 1.00 97.00 105 LEU A N 1
ATOM 828 C CA . LEU A 1 105 ? -5.174 14.456 5.712 1.00 97.00 105 LEU A CA 1
ATOM 829 C C . LEU A 1 105 ? -5.159 13.029 6.273 1.00 97.00 105 LEU A C 1
ATOM 831 O O . LEU A 1 105 ? -6.002 12.219 5.898 1.00 97.00 105 LEU A O 1
ATOM 835 N N . ALA A 1 106 ? -4.207 12.719 7.156 1.00 97.06 106 ALA A N 1
ATOM 836 C CA . ALA A 1 106 ? -4.155 11.425 7.826 1.00 97.06 106 ALA A CA 1
ATOM 837 C C . ALA A 1 106 ? -5.386 11.219 8.720 1.00 97.06 106 ALA A C 1
ATOM 839 O O . ALA A 1 106 ? -6.013 10.171 8.641 1.00 97.06 106 ALA A O 1
ATOM 840 N N . GLU A 1 107 ? -5.767 12.228 9.505 1.00 97.12 107 GLU A N 1
ATOM 841 C CA . GLU A 1 107 ? -6.976 12.209 10.337 1.00 97.12 107 GLU A CA 1
ATOM 842 C C . GLU A 1 107 ? -8.232 11.999 9.488 1.00 97.12 107 GLU A C 1
ATOM 844 O O . GLU A 1 107 ? -9.017 11.094 9.755 1.00 97.12 107 GLU A O 1
ATOM 849 N N . ARG A 1 108 ? -8.362 12.733 8.378 1.00 96.50 108 ARG A N 1
ATOM 850 C CA . ARG A 1 108 ? -9.496 12.575 7.467 1.00 96.50 108 ARG A CA 1
ATOM 851 C C . ARG A 1 108 ? -9.582 11.174 6.857 1.00 96.50 108 ARG A C 1
ATOM 853 O O . ARG A 1 108 ? -10.680 10.653 6.660 1.00 96.50 108 ARG A O 1
ATOM 860 N N . LEU A 1 109 ? -8.441 10.565 6.537 1.00 97.12 109 LEU A N 1
ATOM 861 C CA . LEU A 1 109 ? -8.380 9.180 6.069 1.00 97.12 109 LEU A CA 1
ATOM 862 C C . LEU A 1 109 ? -8.790 8.191 7.163 1.00 97.12 109 LEU A C 1
ATOM 864 O O . LEU A 1 109 ? -9.537 7.267 6.864 1.00 97.12 109 LEU A O 1
ATOM 868 N N . VAL A 1 110 ? -8.346 8.396 8.408 1.00 97.62 110 VAL A N 1
ATOM 869 C CA . VAL A 1 110 ? -8.764 7.574 9.556 1.00 97.62 110 VAL A CA 1
ATOM 870 C C . VAL A 1 110 ? -10.280 7.629 9.719 1.00 97.62 110 VAL A C 1
ATOM 872 O O . VAL A 1 110 ? -10.912 6.579 9.739 1.00 97.62 110 VAL A O 1
ATOM 875 N N . GLU A 1 111 ? -10.863 8.830 9.763 1.00 96.12 111 GLU A N 1
ATOM 876 C CA . GLU A 1 111 ? -12.317 9.016 9.864 1.00 96.12 111 GLU A CA 1
ATOM 877 C C . GLU A 1 111 ? -13.058 8.295 8.735 1.00 96.12 111 GLU A C 1
ATOM 879 O O . GLU A 1 111 ? -14.027 7.585 8.977 1.00 96.12 111 GLU A O 1
ATOM 884 N N . THR A 1 112 ? -12.582 8.458 7.498 1.00 95.69 112 THR A N 1
ATOM 885 C CA . THR A 1 112 ? -13.230 7.870 6.319 1.00 95.69 112 THR A CA 1
ATOM 886 C C . THR A 1 112 ? -13.166 6.346 6.342 1.00 95.69 112 THR A C 1
ATOM 888 O O . THR A 1 112 ? -14.139 5.692 5.995 1.00 95.69 112 THR A O 1
ATOM 891 N N . LEU A 1 113 ? -12.030 5.771 6.744 1.00 96.88 113 LEU A N 1
ATOM 892 C CA . LEU A 1 113 ? -11.849 4.320 6.785 1.00 96.88 113 LEU A CA 1
ATOM 893 C C . LEU A 1 113 ? -12.526 3.665 8.003 1.00 96.88 113 LEU A C 1
ATOM 895 O O . LEU A 1 113 ? -12.752 2.461 7.997 1.00 96.88 113 LEU A O 1
ATOM 899 N N . GLN A 1 114 ? -12.832 4.421 9.056 1.00 96.62 114 GLN A N 1
ATOM 900 C CA . GLN A 1 114 ? -13.574 3.913 10.216 1.00 96.62 114 GLN A CA 1
ATOM 901 C C . GLN A 1 114 ? -15.094 4.048 10.067 1.00 96.62 114 GLN A C 1
ATOM 903 O O . GLN A 1 114 ? -15.839 3.390 10.791 1.00 96.62 114 GLN A O 1
ATOM 908 N N . ASP A 1 115 ? -15.560 4.884 9.142 1.00 96.19 115 ASP A N 1
ATOM 909 C CA . ASP A 1 115 ? -16.972 4.999 8.801 1.00 96.19 115 ASP A CA 1
ATOM 910 C C . ASP A 1 115 ? -17.423 3.778 7.982 1.00 96.19 115 ASP A C 1
ATOM 912 O O . ASP A 1 115 ? -16.863 3.480 6.927 1.00 96.19 115 ASP A O 1
ATOM 916 N N . ALA A 1 116 ? -18.426 3.050 8.479 1.00 94.69 116 ALA A N 1
ATOM 917 C CA . ALA A 1 116 ? -18.864 1.794 7.875 1.00 94.69 116 ALA A CA 1
ATOM 918 C C . ALA A 1 116 ? -19.493 1.979 6.482 1.00 94.69 116 ALA A C 1
ATOM 920 O O . ALA A 1 116 ? -19.283 1.140 5.608 1.00 94.69 116 ALA A O 1
ATOM 921 N N . ASP A 1 117 ? -20.215 3.075 6.241 1.00 94.25 117 ASP A N 1
ATOM 922 C CA . ASP A 1 117 ? -20.857 3.326 4.946 1.00 94.25 117 ASP A CA 1
ATOM 923 C C . ASP A 1 117 ? -19.802 3.675 3.882 1.00 94.25 117 ASP A C 1
ATOM 925 O O . ASP A 1 117 ? -19.823 3.177 2.748 1.00 94.25 117 ASP A O 1
ATOM 929 N N . LEU A 1 118 ? -18.822 4.501 4.260 1.00 94.88 118 LEU A N 1
ATOM 930 C CA . LEU A 1 118 ? -17.709 4.863 3.384 1.00 94.88 118 LEU A CA 1
ATOM 931 C C . LEU A 1 118 ? -16.765 3.677 3.156 1.00 94.88 118 LEU A C 1
ATOM 933 O O . LEU A 1 118 ? -16.370 3.433 2.015 1.00 94.88 118 LEU A O 1
ATOM 937 N N . MET A 1 119 ? -16.460 2.892 4.193 1.00 95.81 119 MET A N 1
ATOM 938 C CA . MET A 1 119 ? -15.692 1.653 4.052 1.00 95.81 119 MET A CA 1
ATOM 939 C C . MET A 1 119 ? -16.418 0.639 3.161 1.00 95.81 119 MET A C 1
ATOM 941 O O . MET A 1 119 ? -15.775 0.030 2.308 1.00 95.81 119 MET A O 1
ATOM 945 N N . GLY A 1 120 ? -17.744 0.513 3.274 1.00 95.56 120 GLY A N 1
ATOM 946 C CA . GLY A 1 120 ? -18.548 -0.310 2.369 1.00 95.56 120 GLY A CA 1
ATOM 947 C C . GLY A 1 120 ? -18.336 0.082 0.906 1.00 95.56 120 GLY A C 1
ATOM 948 O O . GLY A 1 120 ? -18.076 -0.774 0.068 1.00 95.56 120 GLY A O 1
ATOM 949 N N . THR A 1 121 ? -18.291 1.385 0.613 1.00 95.00 121 THR A N 1
ATOM 950 C CA . THR A 1 121 ? -17.980 1.891 -0.738 1.00 95.00 121 THR A CA 1
ATOM 951 C C . THR A 1 121 ? -16.558 1.525 -1.192 1.00 95.00 121 THR A C 1
ATOM 953 O O . THR A 1 121 ? -16.342 1.189 -2.358 1.00 95.00 121 THR A O 1
ATOM 956 N N . VAL A 1 122 ? -15.572 1.574 -0.288 1.00 95.88 122 VAL A N 1
ATOM 957 C CA . VAL A 1 122 ? -14.181 1.181 -0.584 1.00 95.88 122 VAL A CA 1
ATOM 958 C C . VAL A 1 122 ? -14.092 -0.312 -0.893 1.00 95.88 122 VAL A C 1
ATOM 960 O O . VAL A 1 122 ? -13.444 -0.689 -1.870 1.00 95.88 122 VAL A O 1
ATOM 963 N N . VAL A 1 123 ? -14.751 -1.144 -0.085 1.00 96.38 123 VAL A N 1
ATOM 964 C CA . VAL A 1 123 ? -14.828 -2.598 -0.258 1.00 96.38 123 VAL A CA 1
ATOM 965 C C . VAL A 1 123 ? -15.576 -2.948 -1.548 1.00 96.38 123 VAL A C 1
ATOM 967 O O . VAL A 1 123 ? -15.118 -3.808 -2.299 1.00 96.38 123 VAL A O 1
ATOM 970 N N . ASP A 1 124 ? -16.645 -2.222 -1.879 1.00 95.62 124 ASP A N 1
ATOM 971 C CA . ASP A 1 124 ? -17.402 -2.352 -3.130 1.00 95.62 124 ASP A CA 1
ATOM 972 C C . ASP A 1 124 ? -16.599 -2.073 -4.391 1.00 95.62 124 ASP A C 1
ATOM 974 O O . ASP A 1 124 ? -16.820 -2.713 -5.420 1.00 95.62 124 ASP A O 1
ATOM 978 N N . ALA A 1 125 ? -15.592 -1.213 -4.289 1.00 94.94 125 ALA A N 1
ATOM 979 C CA . ALA A 1 125 ? -14.654 -0.950 -5.368 1.00 94.94 125 ALA A CA 1
ATOM 980 C C . ALA A 1 125 ? -13.508 -1.980 -5.480 1.00 94.94 125 ALA A C 1
ATOM 982 O O . ALA A 1 125 ? -12.679 -1.849 -6.387 1.00 94.94 125 ALA A O 1
ATOM 983 N N . LEU A 1 126 ? -13.411 -2.962 -4.574 1.00 96.81 126 LEU A N 1
ATOM 984 C CA . LEU A 1 126 ? -12.420 -4.038 -4.656 1.00 96.81 126 LEU A CA 1
ATOM 985 C C . LEU A 1 126 ? -12.881 -5.135 -5.617 1.00 96.81 126 LEU A C 1
ATOM 987 O O . LEU A 1 126 ? -14.026 -5.589 -5.575 1.00 96.81 126 LEU A O 1
ATOM 991 N N . SER A 1 127 ? -11.944 -5.614 -6.430 1.00 97.00 127 SER A N 1
ATOM 992 C CA . SER A 1 127 ? -12.101 -6.838 -7.216 1.00 97.00 127 SER A CA 1
ATOM 993 C C . SER A 1 127 ? -12.242 -8.076 -6.326 1.00 97.00 127 SER A C 1
ATOM 995 O O . SER A 1 127 ? -11.783 -8.096 -5.182 1.00 97.00 127 SER A O 1
ATOM 997 N N . ASP A 1 128 ? -12.799 -9.153 -6.880 1.00 97.38 128 ASP A N 1
ATOM 998 C CA . ASP A 1 128 ? -12.958 -10.427 -6.167 1.00 97.38 128 ASP A CA 1
ATOM 999 C C . ASP A 1 128 ? -11.623 -10.961 -5.624 1.00 97.38 128 ASP A C 1
ATOM 1001 O O . ASP A 1 128 ? -11.562 -11.485 -4.512 1.00 97.38 128 ASP A O 1
ATOM 1005 N N . GLN A 1 129 ? -10.530 -10.777 -6.374 1.00 97.44 129 GLN A N 1
ATOM 1006 C CA . GLN A 1 129 ? -9.198 -11.210 -5.951 1.00 97.44 129 GLN A CA 1
ATOM 1007 C C . GLN A 1 129 ? -8.660 -10.363 -4.786 1.00 97.44 129 GLN A C 1
ATOM 1009 O O . GLN A 1 129 ? -8.089 -10.911 -3.847 1.00 97.44 129 GLN A O 1
ATOM 1014 N N . GLU A 1 130 ? -8.871 -9.041 -4.807 1.00 98.19 130 GLU A N 1
ATOM 1015 C CA . GLU A 1 130 ? -8.505 -8.149 -3.695 1.00 98.19 130 GLU A CA 1
ATOM 1016 C C . GLU A 1 130 ? -9.292 -8.483 -2.423 1.00 98.19 130 GLU A C 1
ATOM 1018 O O . GLU A 1 130 ? -8.708 -8.535 -1.340 1.00 98.19 130 GLU A O 1
ATOM 1023 N N . ARG A 1 131 ? -10.598 -8.756 -2.550 1.00 98.19 131 ARG A N 1
ATOM 1024 C CA . ARG A 1 131 ? -11.451 -9.187 -1.432 1.00 98.19 131 ARG A CA 1
ATOM 1025 C C . ARG A 1 131 ? -10.992 -10.521 -0.856 1.00 98.19 131 ARG A C 1
ATOM 1027 O O . ARG A 1 131 ? -10.863 -10.637 0.359 1.00 98.19 131 ARG A O 1
ATOM 1034 N N . ALA A 1 132 ? -10.701 -11.501 -1.713 1.00 97.50 132 ALA A N 1
ATOM 1035 C CA . ALA A 1 132 ? -10.209 -12.809 -1.290 1.00 97.50 132 ALA A CA 1
ATOM 1036 C C . ALA A 1 132 ? -8.871 -12.701 -0.539 1.00 97.50 132 ALA A C 1
ATOM 1038 O O . ALA A 1 132 ? -8.731 -13.268 0.544 1.00 97.50 132 ALA A O 1
ATOM 1039 N N . ALA A 1 133 ? -7.923 -11.920 -1.063 1.00 97.81 133 ALA A N 1
ATOM 1040 C CA . ALA A 1 133 ? -6.634 -11.693 -0.416 1.00 97.81 133 ALA A CA 1
ATOM 1041 C C . ALA A 1 133 ? -6.780 -11.001 0.947 1.00 97.81 133 ALA A C 1
ATOM 1043 O O . ALA A 1 133 ? -6.172 -11.420 1.932 1.00 97.81 133 ALA A O 1
ATOM 1044 N N . LEU A 1 134 ? -7.618 -9.962 1.029 1.00 97.94 134 LEU A N 1
ATOM 1045 C CA . LEU A 1 134 ? -7.879 -9.257 2.283 1.00 97.94 134 LEU A CA 1
ATOM 1046 C C . LEU A 1 134 ? -8.582 -10.163 3.307 1.00 97.94 134 LEU A C 1
ATOM 1048 O O . LEU A 1 134 ? -8.198 -10.182 4.477 1.00 97.94 134 LEU A O 1
ATOM 1052 N N . GLY A 1 135 ? -9.555 -10.962 2.861 1.00 97.75 135 GLY A N 1
ATOM 1053 C CA . GLY A 1 135 ? -10.233 -11.971 3.675 1.00 97.75 135 GLY A CA 1
ATOM 1054 C C . GLY A 1 135 ? -9.272 -13.025 4.228 1.00 97.75 135 GLY A C 1
ATOM 1055 O O . GLY A 1 135 ? -9.353 -13.373 5.405 1.00 97.75 135 GLY A O 1
ATOM 1056 N N . GLU A 1 136 ? -8.304 -13.478 3.429 1.00 97.75 136 GLU A N 1
ATOM 1057 C CA . GLU A 1 136 ? -7.279 -14.422 3.880 1.00 97.75 136 GLU A CA 1
ATOM 1058 C C . GLU A 1 136 ? -6.386 -13.828 4.979 1.00 97.75 136 GLU A C 1
ATOM 1060 O O . GLU A 1 136 ? -6.167 -14.468 6.011 1.00 97.75 136 GLU A O 1
ATOM 1065 N N . VAL A 1 137 ? -5.928 -12.583 4.813 1.00 98.06 137 VAL A N 1
ATOM 1066 C CA . VAL A 1 137 ? -5.147 -11.890 5.852 1.00 98.06 137 VAL A CA 1
ATOM 1067 C C . VAL A 1 137 ? -5.970 -11.744 7.138 1.00 98.06 137 VAL A C 1
ATOM 1069 O O . VAL A 1 137 ? -5.457 -11.973 8.234 1.00 98.06 137 VAL A O 1
ATOM 1072 N N . LEU A 1 138 ? -7.263 -11.417 7.036 1.00 98.19 138 LEU A N 1
ATOM 1073 C CA . LEU A 1 138 ? -8.165 -11.312 8.190 1.00 98.19 138 LEU A CA 1
ATOM 1074 C C . LEU A 1 138 ? -8.399 -12.656 8.893 1.00 98.19 138 LEU A C 1
ATOM 1076 O O . LEU A 1 138 ? -8.449 -12.683 10.131 1.00 98.19 138 LEU A O 1
ATOM 1080 N N . ALA A 1 139 ? -8.523 -13.743 8.126 1.00 97.50 139 ALA A N 1
ATOM 1081 C CA . ALA A 1 139 ? -8.664 -15.110 8.626 1.00 97.50 139 ALA A CA 1
ATOM 1082 C C . ALA A 1 139 ? -7.391 -15.595 9.338 1.00 97.50 139 ALA A C 1
ATOM 1084 O O . ALA A 1 139 ? -7.481 -16.298 10.343 1.00 97.50 139 ALA A O 1
ATOM 1085 N N . ALA A 1 140 ? -6.217 -15.136 8.896 1.00 97.00 140 ALA A N 1
ATOM 1086 C CA . ALA A 1 140 ? -4.932 -15.345 9.565 1.00 97.00 140 ALA A CA 1
ATOM 1087 C C . ALA A 1 140 ? -4.722 -14.448 10.809 1.00 97.00 140 ALA A C 1
ATOM 1089 O O . ALA A 1 140 ? -3.618 -14.346 11.336 1.00 97.00 140 ALA A O 1
ATOM 1090 N N . GLY A 1 141 ? -5.775 -13.790 11.308 1.00 96.19 141 GLY A N 1
ATOM 1091 C CA . GLY A 1 141 ? -5.705 -12.922 12.487 1.00 96.19 141 GLY A CA 1
ATOM 1092 C C . GLY A 1 141 ? -5.420 -11.452 12.172 1.00 96.19 141 GLY A C 1
ATOM 1093 O O . GLY A 1 141 ? -5.238 -10.658 13.093 1.00 96.19 141 GLY A O 1
ATOM 1094 N N . GLY A 1 142 ? -5.443 -11.062 10.897 1.00 97.38 142 GLY A N 1
ATOM 1095 C CA . GLY A 1 142 ? -5.200 -9.694 10.436 1.00 97.38 142 GLY A CA 1
ATOM 1096 C C . GLY A 1 142 ? -3.752 -9.417 10.041 1.00 97.38 142 GLY A C 1
ATOM 1097 O O . GLY A 1 142 ? -3.404 -8.253 9.862 1.00 97.38 142 GLY A O 1
ATOM 1098 N N . HIS A 1 143 ? -2.916 -10.447 9.910 1.00 97.44 143 HIS A N 1
ATOM 1099 C CA . HIS A 1 143 ? -1.547 -10.322 9.420 1.00 97.44 143 HIS A CA 1
ATOM 1100 C C . HIS A 1 143 ? -1.086 -11.595 8.698 1.00 97.44 143 HIS A C 1
ATOM 1102 O O . HIS A 1 143 ? -1.618 -12.679 8.931 1.00 97.44 143 HIS A O 1
ATOM 1108 N N . LEU A 1 144 ? -0.096 -11.454 7.819 1.00 97.50 144 LEU A N 1
ATOM 1109 C CA . LEU A 1 144 ? 0.514 -12.545 7.060 1.00 97.50 144 LEU A CA 1
ATOM 1110 C C . LEU A 1 144 ? 1.985 -12.198 6.759 1.00 97.50 144 LEU A C 1
ATOM 1112 O O . LEU A 1 144 ? 2.272 -11.019 6.514 1.00 97.50 144 LEU A O 1
ATOM 1116 N N . PRO A 1 145 ? 2.923 -13.168 6.727 1.00 97.19 145 PRO A N 1
ATOM 1117 C CA . PRO A 1 145 ? 4.287 -12.882 6.299 1.00 97.19 145 PRO A CA 1
ATOM 1118 C C . PRO A 1 145 ? 4.307 -12.267 4.900 1.00 97.19 145 PRO A C 1
ATOM 1120 O O . PRO A 1 145 ? 3.586 -12.710 4.007 1.00 97.19 145 PRO A O 1
ATOM 1123 N N . TRP A 1 146 ? 5.133 -11.240 4.704 1.00 95.81 146 TRP A N 1
ATOM 1124 C CA . TRP A 1 146 ? 5.169 -10.505 3.439 1.00 95.81 146 TRP A CA 1
ATOM 1125 C C . TRP A 1 146 ? 5.494 -11.420 2.250 1.00 95.81 146 TRP A C 1
ATOM 1127 O O . TRP A 1 146 ? 4.792 -11.377 1.243 1.00 95.81 146 TRP A O 1
ATOM 1137 N N . ASP A 1 147 ? 6.488 -12.302 2.407 1.00 95.88 147 ASP A N 1
ATOM 1138 C CA . ASP A 1 147 ? 6.898 -13.258 1.369 1.00 95.88 147 ASP A CA 1
ATOM 1139 C C . ASP A 1 147 ? 5.773 -14.245 1.015 1.00 95.88 147 ASP A C 1
ATOM 1141 O O . ASP A 1 147 ? 5.593 -14.596 -0.153 1.00 95.88 147 ASP A O 1
ATOM 1145 N N . ASP A 1 148 ? 4.977 -14.660 2.006 1.00 97.44 148 ASP A N 1
ATOM 1146 C CA . ASP A 1 148 ? 3.841 -15.560 1.793 1.00 97.44 148 ASP A CA 1
ATOM 1147 C C . ASP A 1 148 ? 2.732 -14.859 0.995 1.00 97.44 148 ASP A C 1
ATOM 1149 O O . ASP A 1 148 ? 2.129 -15.473 0.113 1.00 97.44 148 ASP A O 1
ATOM 1153 N N . PHE A 1 149 ? 2.480 -13.573 1.270 1.00 97.56 149 PHE A N 1
ATOM 1154 C CA . PHE A 1 149 ? 1.506 -12.776 0.521 1.00 97.56 149 PHE A CA 1
ATOM 1155 C C . PHE A 1 149 ? 1.982 -12.573 -0.921 1.00 97.56 149 PHE A C 1
ATOM 1157 O O . PHE A 1 149 ? 1.241 -12.857 -1.863 1.00 97.56 149 PHE A O 1
ATOM 1164 N N . ALA A 1 150 ? 3.237 -12.143 -1.087 1.00 96.38 150 ALA A N 1
ATOM 1165 C CA . ALA A 1 150 ? 3.858 -11.887 -2.383 1.00 96.38 150 ALA A CA 1
ATOM 1166 C C . ALA A 1 150 ? 3.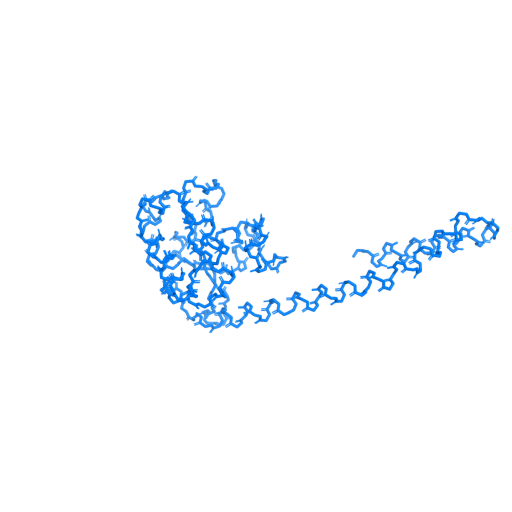873 -13.131 -3.280 1.00 96.38 150 ALA A C 1
ATOM 1168 O O . ALA A 1 150 ? 3.560 -13.056 -4.464 1.00 96.38 150 ALA A O 1
ATOM 1169 N N . THR A 1 151 ? 4.165 -14.299 -2.701 1.00 96.44 151 THR A N 1
ATOM 1170 C CA . THR A 1 151 ? 4.188 -15.576 -3.431 1.00 96.44 151 THR A CA 1
ATOM 1171 C C . THR A 1 151 ? 2.810 -15.974 -3.967 1.00 96.44 151 THR A C 1
ATOM 1173 O O . THR A 1 151 ? 2.719 -16.634 -5.002 1.00 96.44 151 THR A O 1
ATOM 1176 N N . ARG A 1 152 ? 1.729 -15.619 -3.263 1.00 96.44 152 ARG A N 1
ATOM 1177 C CA . ARG A 1 152 ? 0.358 -16.024 -3.619 1.00 96.44 152 ARG A CA 1
ATOM 1178 C C . ARG A 1 152 ? -0.328 -15.063 -4.580 1.00 96.44 152 ARG A C 1
ATOM 1180 O O . ARG A 1 152 ? -1.146 -15.509 -5.383 1.00 96.44 152 ARG A O 1
ATOM 1187 N N . TYR A 1 153 ? -0.031 -13.773 -4.467 1.00 95.56 153 TYR A N 1
ATOM 1188 C CA . TYR A 1 153 ? -0.708 -12.722 -5.218 1.00 95.56 153 TYR A CA 1
ATOM 1189 C C . TYR A 1 153 ? 0.284 -11.995 -6.124 1.00 95.56 153 TYR A C 1
ATOM 1191 O O . TYR A 1 153 ? 0.395 -12.324 -7.301 1.00 95.56 153 TYR A O 1
ATOM 1199 N N . ASP A 1 154 ? 0.989 -11.019 -5.568 1.00 95.19 154 ASP A N 1
ATOM 1200 C CA . ASP A 1 154 ? 2.066 -10.246 -6.172 1.00 95.19 154 ASP A CA 1
ATOM 1201 C C . ASP A 1 154 ? 2.698 -9.361 -5.085 1.00 95.19 154 ASP A C 1
ATOM 1203 O O . ASP A 1 154 ? 2.207 -9.290 -3.952 1.00 95.19 154 ASP A O 1
ATOM 1207 N N . ASP A 1 155 ? 3.792 -8.687 -5.426 1.00 93.00 155 ASP A N 1
ATOM 1208 C CA . ASP A 1 155 ? 4.400 -7.651 -4.600 1.00 93.00 155 ASP A CA 1
ATOM 1209 C C . ASP A 1 155 ? 4.388 -6.285 -5.290 1.00 93.00 155 ASP A C 1
ATOM 1211 O O . ASP A 1 155 ? 4.115 -6.162 -6.479 1.00 93.00 155 ASP A O 1
ATOM 1215 N N . ASP A 1 156 ? 4.659 -5.231 -4.527 1.00 91.94 156 ASP A N 1
ATOM 1216 C CA . ASP A 1 156 ? 4.710 -3.849 -5.004 1.00 91.94 156 ASP A CA 1
ATOM 1217 C C . ASP A 1 156 ? 6.129 -3.245 -4.945 1.00 91.94 156 ASP A C 1
ATOM 1219 O O . ASP A 1 156 ? 6.282 -2.030 -4.799 1.00 91.94 156 ASP A O 1
ATOM 1223 N N . LEU A 1 157 ? 7.196 -4.059 -4.990 1.00 87.81 157 LEU A N 1
ATOM 1224 C CA . LEU A 1 157 ? 8.576 -3.556 -4.869 1.00 87.81 157 LEU A CA 1
ATOM 1225 C C . LEU A 1 157 ? 8.997 -2.686 -6.056 1.00 87.81 157 LEU A C 1
ATOM 1227 O O . LEU A 1 157 ? 9.698 -1.690 -5.861 1.00 87.81 157 LEU A O 1
ATOM 1231 N N . ASP A 1 158 ? 8.551 -3.047 -7.257 1.00 84.62 158 ASP A N 1
ATOM 1232 C CA . ASP A 1 158 ? 8.860 -2.327 -8.496 1.00 84.62 158 ASP A CA 1
ATOM 1233 C C . ASP A 1 158 ? 7.878 -1.182 -8.794 1.00 84.62 158 ASP A C 1
ATOM 1235 O O . ASP A 1 158 ? 8.034 -0.455 -9.779 1.00 84.62 158 ASP A O 1
ATOM 1239 N N . GLU A 1 159 ? 6.877 -0.978 -7.935 1.00 87.31 159 GLU A N 1
ATOM 1240 C CA . GLU A 1 159 ? 5.882 0.068 -8.127 1.00 87.31 159 GLU A CA 1
ATOM 1241 C C . GLU A 1 159 ? 6.354 1.448 -7.660 1.00 87.31 159 GLU A C 1
ATOM 1243 O O . GLU A 1 159 ? 7.189 1.624 -6.766 1.00 87.31 159 GLU A O 1
ATOM 1248 N N . SER A 1 160 ? 5.771 2.481 -8.269 1.00 85.44 160 SER A N 1
ATOM 1249 C CA . SER A 1 160 ? 6.041 3.857 -7.870 1.00 85.44 160 SER A CA 1
ATOM 1250 C C . SER A 1 160 ? 5.433 4.153 -6.492 1.00 85.44 160 SER A C 1
ATOM 1252 O O . SER A 1 160 ? 4.236 3.938 -6.298 1.00 85.44 160 SER A O 1
ATOM 1254 N N . PRO A 1 161 ? 6.189 4.753 -5.553 1.00 81.12 161 PRO A N 1
ATOM 1255 C CA . PRO A 1 161 ? 5.645 5.203 -4.270 1.00 81.12 161 PRO A CA 1
ATOM 1256 C C . PRO A 1 161 ? 4.791 6.479 -4.399 1.00 81.12 161 PRO A C 1
ATOM 1258 O O . PRO A 1 161 ? 4.238 6.960 -3.410 1.00 81.12 161 PRO A O 1
ATOM 1261 N N . HIS A 1 162 ? 4.724 7.066 -5.599 1.00 85.81 162 HIS A N 1
ATOM 1262 C CA . HIS A 1 162 ? 3.993 8.294 -5.902 1.00 85.81 162 HIS A CA 1
ATOM 1263 C C . HIS A 1 162 ? 2.570 7.994 -6.379 1.00 85.81 162 HIS A C 1
ATOM 1265 O O . HIS A 1 162 ? 2.214 8.246 -7.536 1.00 85.81 162 HIS A O 1
ATOM 1271 N N . TRP A 1 163 ? 1.754 7.441 -5.483 1.00 90.62 163 TRP A N 1
ATOM 1272 C CA . TRP A 1 163 ? 0.383 7.018 -5.785 1.00 90.62 163 TRP A CA 1
ATOM 1273 C C . TRP A 1 163 ? -0.549 8.154 -6.215 1.00 90.62 163 TRP A C 1
ATOM 1275 O O . TRP A 1 163 ? -1.582 7.912 -6.834 1.00 90.62 163 TRP A O 1
ATOM 1285 N N . GLU A 1 164 ? -0.193 9.406 -5.925 1.00 85.94 164 GLU A N 1
ATOM 1286 C CA . GLU A 1 164 ? -0.923 10.575 -6.409 1.00 85.94 164 GLU A CA 1
ATOM 1287 C C . GLU A 1 164 ? -0.859 10.728 -7.943 1.00 85.94 164 GLU A C 1
ATOM 1289 O O . GLU A 1 164 ? -1.791 11.275 -8.545 1.00 85.94 164 GLU A O 1
ATOM 1294 N N . TRP A 1 165 ? 0.201 10.196 -8.565 1.00 85.75 165 TRP A N 1
ATOM 1295 C CA . TRP A 1 165 ? 0.452 10.238 -10.010 1.00 85.75 165 TRP A CA 1
ATOM 1296 C C . TRP A 1 165 ? 0.307 8.872 -10.685 1.00 85.75 165 TRP A C 1
ATOM 1298 O O . TRP A 1 165 ? -0.136 8.805 -11.831 1.00 85.75 165 TRP A O 1
ATOM 1308 N N . HIS A 1 166 ? 0.660 7.793 -9.985 1.00 88.06 166 HIS A N 1
ATOM 1309 C CA . HIS A 1 166 ? 0.715 6.440 -10.534 1.00 88.06 166 HIS A CA 1
ATOM 1310 C C . HIS A 1 166 ? -0.095 5.479 -9.671 1.00 88.06 166 HIS A C 1
ATOM 1312 O O . HIS A 1 166 ? 0.331 5.115 -8.577 1.00 88.06 166 HIS A O 1
ATOM 1318 N N . GLN A 1 167 ? -1.260 5.060 -10.163 1.00 88.44 167 GLN A N 1
ATOM 1319 C CA . GLN A 1 167 ? -2.037 4.039 -9.470 1.00 88.44 167 GLN A CA 1
ATOM 1320 C C . GLN A 1 167 ? -1.297 2.694 -9.495 1.00 88.44 167 GLN A C 1
ATOM 1322 O O . GLN A 1 167 ? -0.829 2.294 -10.565 1.00 88.44 167 GLN A O 1
ATOM 1327 N N . PRO A 1 168 ? -1.217 2.000 -8.347 1.00 93.06 168 PRO A N 1
ATOM 1328 C CA . PRO A 1 168 ? -0.726 0.632 -8.282 1.00 93.06 168 PRO A CA 1
ATOM 1329 C C . PRO A 1 168 ? -1.447 -0.314 -9.239 1.00 93.06 168 PRO A C 1
ATOM 1331 O O . PRO A 1 168 ? -2.666 -0.240 -9.420 1.00 93.06 168 PRO A O 1
ATOM 1334 N N . GLN A 1 169 ? -0.683 -1.225 -9.820 1.00 94.12 169 GLN A N 1
ATOM 1335 C CA . GLN A 1 169 ? -1.128 -2.292 -10.707 1.00 94.12 169 GLN A CA 1
ATOM 1336 C C . GLN A 1 169 ? -1.090 -3.660 -10.031 1.00 94.12 169 GLN A C 1
ATOM 1338 O O . GLN A 1 169 ? -1.780 -4.567 -10.492 1.00 94.12 169 GLN A O 1
ATOM 1343 N N . THR A 1 170 ? -0.342 -3.812 -8.944 1.00 96.25 170 THR A N 1
ATOM 1344 C CA . THR A 1 170 ? -0.286 -5.040 -8.155 1.00 96.25 170 THR A CA 1
ATOM 1345 C C . THR A 1 170 ? -1.404 -5.038 -7.121 1.00 96.25 170 THR A C 1
ATOM 1347 O O . THR A 1 170 ? -1.880 -3.990 -6.670 1.00 96.25 170 THR A O 1
ATOM 1350 N N . LEU A 1 171 ? -1.892 -6.219 -6.768 1.00 97.06 171 LEU A N 1
ATOM 1351 C CA . LEU A 1 171 ? -2.897 -6.410 -5.737 1.00 97.06 171 LEU A CA 1
ATOM 1352 C C . LEU A 1 171 ? -2.401 -5.862 -4.396 1.00 97.06 171 LEU A C 1
ATOM 1354 O O . LEU A 1 171 ? -3.133 -5.109 -3.745 1.00 97.06 171 LEU A O 1
ATOM 1358 N N . MET A 1 172 ? -1.158 -6.173 -4.008 1.00 96.81 172 MET A N 1
ATOM 1359 C CA . MET A 1 172 ? -0.563 -5.642 -2.776 1.00 96.81 172 MET A CA 1
ATOM 1360 C C . MET A 1 172 ? -0.565 -4.109 -2.781 1.00 96.81 172 MET A C 1
ATOM 1362 O O . MET A 1 172 ? -1.068 -3.482 -1.841 1.00 96.81 172 MET A O 1
ATOM 1366 N N . GLY A 1 173 ? -0.060 -3.496 -3.854 1.00 95.62 173 GLY A N 1
ATOM 1367 C CA . GLY A 1 173 ? 0.032 -2.047 -3.973 1.00 95.62 173 GLY A CA 1
ATOM 1368 C C . GLY A 1 173 ? -1.341 -1.378 -3.953 1.00 95.62 173 GLY A C 1
ATOM 1369 O O . GLY A 1 173 ? -1.537 -0.378 -3.262 1.00 95.62 173 GLY A O 1
ATOM 1370 N N . ARG A 1 174 ? -2.338 -1.958 -4.632 1.00 96.88 174 ARG A N 1
ATOM 1371 C CA . ARG A 1 174 ? -3.715 -1.441 -4.663 1.00 96.88 174 ARG A CA 1
ATOM 1372 C C . ARG A 1 174 ? -4.409 -1.479 -3.304 1.00 96.88 174 ARG A C 1
ATOM 1374 O O . ARG A 1 174 ? -5.137 -0.538 -2.974 1.00 96.88 174 ARG A O 1
ATOM 1381 N N . LEU A 1 175 ? -4.197 -2.532 -2.516 1.00 97.56 175 LEU A N 1
ATOM 1382 C CA . LEU A 1 175 ? -4.729 -2.624 -1.153 1.00 97.56 175 LEU A CA 1
ATOM 1383 C C . LEU A 1 175 ? -4.024 -1.638 -0.209 1.00 97.56 175 LEU A C 1
ATOM 1385 O O . LEU A 1 175 ? -4.678 -0.948 0.578 1.00 97.56 175 LEU A O 1
ATOM 1389 N N . ARG A 1 176 ? -2.699 -1.496 -0.333 1.00 96.06 176 ARG A N 1
ATOM 1390 C CA . ARG A 1 176 ? -1.915 -0.508 0.426 1.00 96.06 176 ARG A CA 1
ATOM 1391 C C . ARG A 1 176 ? -2.291 0.930 0.081 1.00 96.06 176 ARG A C 1
ATOM 1393 O O . ARG A 1 176 ? -2.457 1.752 0.979 1.00 96.06 176 ARG A O 1
ATOM 1400 N N . ALA A 1 177 ? -2.509 1.235 -1.195 1.00 95.62 177 ALA A N 1
ATOM 1401 C CA . ALA A 1 177 ? -2.948 2.551 -1.653 1.00 95.62 177 ALA A CA 1
ATOM 1402 C C . ALA A 1 177 ? -4.406 2.875 -1.294 1.00 95.62 177 ALA A C 1
ATOM 1404 O O . ALA A 1 177 ? -4.851 3.991 -1.549 1.00 95.62 177 ALA A O 1
ATOM 1405 N N . ARG A 1 178 ? -5.145 1.942 -0.687 1.00 96.38 178 ARG A N 1
ATOM 1406 C CA . ARG A 1 178 ? -6.437 2.195 -0.029 1.00 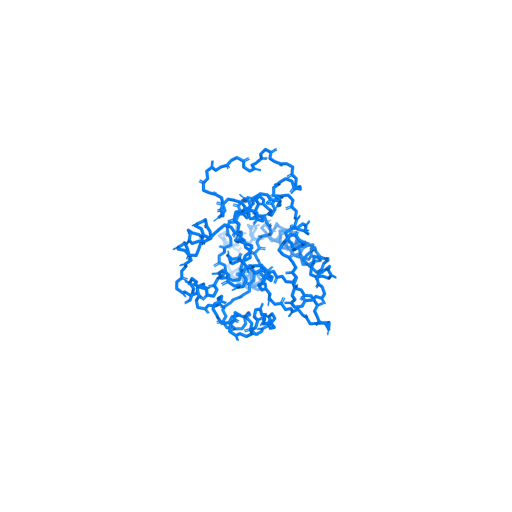96.38 178 ARG A CA 1
ATOM 1407 C C . ARG A 1 178 ? -6.327 2.246 1.499 1.00 96.38 178 ARG A C 1
ATOM 1409 O O . ARG A 1 178 ? -7.333 2.411 2.173 1.00 96.38 178 ARG A O 1
ATOM 1416 N N . GLY A 1 179 ? -5.122 2.105 2.055 1.00 96.00 179 GLY A N 1
ATOM 1417 C CA . GLY A 1 179 ? -4.891 2.087 3.502 1.00 96.00 179 GLY A CA 1
ATOM 1418 C C . GLY A 1 179 ? -5.381 0.817 4.207 1.00 96.00 179 GLY A C 1
ATOM 1419 O O . GLY A 1 179 ? -5.416 0.790 5.433 1.00 96.00 179 GLY A O 1
ATOM 1420 N N . LEU A 1 180 ? -5.749 -0.227 3.454 1.00 97.81 180 LEU A N 1
ATOM 1421 C CA . LEU A 1 180 ? -6.292 -1.479 3.998 1.00 97.81 180 LEU A CA 1
ATOM 1422 C C . LEU A 1 180 ? -5.189 -2.423 4.487 1.00 97.81 180 LEU A C 1
ATOM 1424 O O . LEU A 1 180 ? -5.407 -3.212 5.403 1.00 97.81 180 LEU A O 1
ATOM 1428 N N . LEU A 1 181 ? -4.002 -2.315 3.884 1.00 97.00 181 LEU A N 1
ATOM 1429 C CA . LEU A 1 181 ? -2.801 -3.045 4.267 1.00 97.00 181 LEU A CA 1
ATOM 1430 C C . LEU A 1 181 ? -1.659 -2.084 4.575 1.00 97.00 181 LEU A C 1
ATOM 1432 O O . LEU A 1 181 ? -1.458 -1.072 3.897 1.00 97.00 181 LEU A O 1
ATOM 1436 N N . VAL A 1 182 ? -0.866 -2.446 5.573 1.00 95.62 182 VAL A N 1
ATOM 1437 C CA . VAL A 1 182 ? 0.379 -1.776 5.938 1.00 95.62 182 VAL A CA 1
ATOM 1438 C C . VAL A 1 182 ? 1.464 -2.810 6.194 1.00 95.62 182 VAL A C 1
ATOM 1440 O O . VAL A 1 182 ? 1.188 -4.000 6.325 1.00 95.62 182 VAL A O 1
ATOM 1443 N N . GLU A 1 183 ? 2.711 -2.359 6.240 1.00 95.19 183 GLU A N 1
ATOM 1444 C CA . GLU A 1 183 ? 3.848 -3.234 6.508 1.00 95.19 183 GLU A CA 1
ATOM 1445 C C . GLU A 1 183 ? 4.448 -2.931 7.867 1.00 95.19 183 GLU A C 1
ATOM 1447 O O . GLU A 1 183 ? 4.679 -1.768 8.202 1.00 95.19 183 GLU A O 1
ATOM 1452 N N . ALA A 1 184 ? 4.751 -3.989 8.608 1.00 94.62 184 ALA A N 1
ATOM 1453 C CA . ALA A 1 184 ? 5.393 -3.924 9.910 1.00 94.62 184 ALA A CA 1
ATOM 1454 C C . ALA A 1 184 ? 6.582 -4.887 9.963 1.00 94.62 184 ALA A C 1
ATOM 1456 O O . ALA A 1 184 ? 6.578 -5.919 9.294 1.00 94.62 184 ALA A O 1
ATOM 1457 N N . ILE A 1 185 ? 7.596 -4.568 10.768 1.00 94.19 185 ILE A N 1
ATOM 1458 C CA . ILE A 1 185 ? 8.693 -5.488 11.087 1.00 94.19 185 ILE A CA 1
ATOM 1459 C C . ILE A 1 185 ? 8.469 -6.046 12.485 1.00 94.19 185 ILE A C 1
ATOM 1461 O O . ILE A 1 185 ? 8.751 -5.381 13.477 1.00 94.19 185 ILE A O 1
ATOM 1465 N N . VAL A 1 186 ? 8.020 -7.293 12.565 1.00 93.50 186 VAL A N 1
ATOM 1466 C CA . VAL A 1 186 ? 7.786 -8.000 13.829 1.00 93.50 186 VAL A CA 1
ATOM 1467 C C . VAL A 1 186 ? 8.811 -9.118 13.939 1.00 93.50 186 VAL A C 1
ATOM 1469 O O . VAL A 1 186 ? 8.959 -9.920 13.017 1.00 93.50 186 VAL A O 1
ATOM 1472 N N . ASP A 1 187 ? 9.588 -9.124 15.022 1.00 92.38 187 ASP A N 1
ATOM 1473 C CA . ASP A 1 187 ? 10.677 -10.086 15.255 1.00 92.38 187 ASP A CA 1
ATOM 1474 C C . ASP A 1 187 ? 11.671 -10.205 14.082 1.00 92.38 187 ASP A C 1
ATOM 1476 O O . ASP A 1 187 ? 12.142 -11.286 13.724 1.00 92.38 187 ASP A O 1
ATOM 1480 N N . GLY A 1 188 ? 11.981 -9.069 13.447 1.00 90.56 188 GLY A N 1
ATOM 1481 C CA . GLY A 1 188 ? 12.908 -8.997 12.313 1.00 90.56 188 GLY A CA 1
ATOM 1482 C C . GLY A 1 188 ? 12.346 -9.528 10.991 1.00 90.56 188 GLY A C 1
ATOM 1483 O O . GLY A 1 188 ? 13.096 -9.632 10.023 1.00 90.56 188 GLY A O 1
ATOM 1484 N N . LYS A 1 189 ? 11.048 -9.845 10.929 1.00 93.19 189 LYS A N 1
ATOM 1485 C CA . LYS A 1 189 ? 10.358 -10.300 9.718 1.00 93.19 189 LYS A CA 1
ATOM 1486 C C . LYS A 1 189 ? 9.341 -9.268 9.257 1.00 93.19 189 LYS A C 1
ATOM 1488 O O . LYS A 1 189 ? 8.580 -8.738 10.066 1.00 93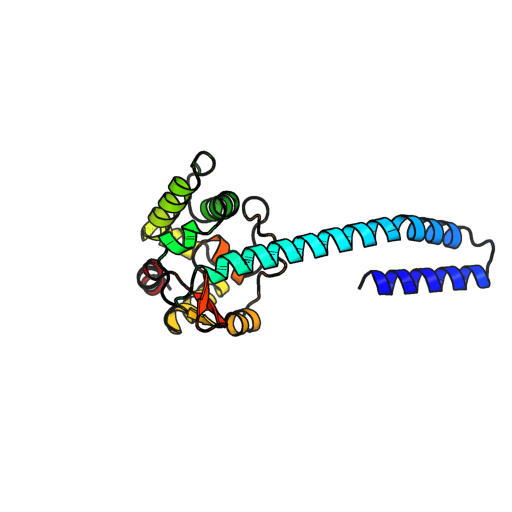.19 189 LYS A O 1
ATOM 1493 N N . THR A 1 190 ? 9.297 -9.025 7.953 1.00 94.31 190 THR A N 1
ATOM 1494 C CA . THR A 1 190 ? 8.285 -8.156 7.351 1.00 94.31 190 THR A CA 1
ATOM 1495 C C . THR A 1 190 ? 6.942 -8.880 7.317 1.00 94.31 190 THR A C 1
ATOM 1497 O O . THR A 1 190 ? 6.833 -9.998 6.812 1.00 94.31 190 THR A O 1
ATOM 1500 N N . GLN A 1 191 ? 5.919 -8.229 7.851 1.00 96.25 191 GLN A N 1
ATOM 1501 C CA . GLN A 1 191 ? 4.535 -8.680 7.864 1.00 96.25 191 GLN A CA 1
ATOM 1502 C C . GLN A 1 191 ? 3.687 -7.699 7.057 1.00 96.25 191 GLN A C 1
ATOM 1504 O O . GLN A 1 191 ? 3.887 -6.486 7.147 1.00 96.25 191 GLN A O 1
ATOM 1509 N N . ILE A 1 192 ? 2.724 -8.225 6.308 1.00 96.75 192 ILE A N 1
ATOM 1510 C CA . ILE A 1 192 ? 1.578 -7.470 5.806 1.00 96.75 192 ILE A CA 1
ATOM 1511 C C . ILE A 1 192 ? 0.492 -7.529 6.872 1.00 96.75 192 ILE A C 1
ATOM 1513 O O . ILE A 1 192 ? 0.176 -8.603 7.380 1.00 96.75 192 ILE A O 1
ATOM 1517 N N . VAL A 1 193 ? -0.065 -6.376 7.228 1.00 97.75 193 VAL A N 1
ATOM 1518 C CA . VAL A 1 193 ? -0.956 -6.236 8.379 1.00 97.75 193 VAL A CA 1
ATOM 1519 C C . VAL A 1 193 ? -2.156 -5.367 8.027 1.00 97.75 193 VAL A C 1
ATOM 1521 O O . VAL A 1 193 ? -2.011 -4.319 7.400 1.00 97.75 193 VAL A O 1
ATOM 1524 N N . VAL A 1 194 ? -3.340 -5.781 8.474 1.00 98.38 194 VAL A N 1
ATOM 1525 C CA . VAL A 1 194 ? -4.546 -4.948 8.495 1.00 98.38 194 VAL A CA 1
ATOM 1526 C C . VAL A 1 194 ? -4.559 -4.163 9.811 1.00 98.38 194 VAL A C 1
ATOM 1528 O O . VAL A 1 194 ? -4.516 -4.795 10.878 1.00 98.38 194 VAL A O 1
ATOM 1531 N N . PRO A 1 195 ? -4.636 -2.819 9.784 1.00 98.19 195 PRO A N 1
ATOM 1532 C CA . PRO A 1 195 ? -4.744 -2.014 10.998 1.00 98.19 195 PRO A CA 1
ATOM 1533 C C . PRO A 1 195 ? -5.907 -2.453 11.894 1.00 98.19 195 PRO A C 1
ATOM 1535 O O . PRO A 1 195 ? -6.980 -2.811 11.404 1.00 98.19 195 PRO A O 1
ATOM 1538 N N . THR A 1 196 ? -5.688 -2.448 13.207 1.00 97.69 196 THR A N 1
ATOM 1539 C CA . THR A 1 196 ? -6.561 -3.122 14.183 1.00 97.69 196 THR A CA 1
ATOM 1540 C C . THR A 1 196 ? -8.013 -2.648 14.120 1.00 97.69 196 THR A C 1
ATOM 1542 O O . THR A 1 196 ? -8.928 -3.470 14.159 1.00 97.69 196 THR A O 1
ATOM 1545 N N . GLU A 1 197 ? -8.231 -1.344 13.958 1.00 97.88 197 GLU A N 1
ATOM 1546 C CA . GLU A 1 197 ? -9.558 -0.727 13.894 1.00 97.88 197 GLU A CA 1
ATOM 1547 C C . GLU A 1 197 ? -10.339 -1.131 12.639 1.00 97.88 197 GLU A C 1
ATOM 1549 O O . GLU A 1 197 ? -11.566 -1.164 12.670 1.00 97.88 197 GLU A O 1
ATOM 1554 N N . LEU A 1 198 ? -9.649 -1.492 11.551 1.00 97.94 198 LEU A N 1
ATOM 1555 C CA . LEU A 1 198 ? -10.297 -1.907 10.305 1.00 97.94 198 LEU A CA 1
ATOM 1556 C C . LEU A 1 198 ? -10.758 -3.364 10.339 1.00 97.94 198 LEU A C 1
ATOM 1558 O O . LEU A 1 198 ? -11.691 -3.731 9.634 1.00 97.94 198 LEU A O 1
ATOM 1562 N N . ARG A 1 199 ? -10.128 -4.214 11.155 1.00 97.62 199 ARG A N 1
ATOM 1563 C CA . ARG A 1 199 ? -10.423 -5.656 11.192 1.00 97.62 199 ARG A CA 1
ATOM 1564 C C . ARG A 1 199 ? -11.881 -5.997 11.501 1.00 97.62 199 ARG A C 1
ATOM 1566 O O . ARG A 1 199 ? -12.419 -6.827 10.772 1.00 97.62 199 ARG A O 1
ATOM 1573 N N . PRO A 1 200 ? -12.522 -5.461 12.562 1.00 97.12 200 PRO A N 1
ATOM 1574 C CA . PRO A 1 200 ? -13.920 -5.786 12.837 1.00 97.12 200 PRO A CA 1
ATOM 1575 C C . PRO A 1 200 ? -14.836 -5.316 11.702 1.00 97.12 200 PRO A C 1
ATOM 1577 O O . PRO A 1 200 ? -15.654 -6.102 11.245 1.00 97.12 200 PRO A O 1
ATOM 1580 N N . ILE A 1 201 ? -14.618 -4.103 11.185 1.00 96.94 201 ILE A N 1
ATOM 1581 C CA . ILE A 1 201 ? -15.411 -3.518 10.094 1.00 96.94 201 ILE A CA 1
ATOM 1582 C C . ILE A 1 201 ? -15.315 -4.391 8.836 1.00 96.94 201 ILE A C 1
ATOM 1584 O O . ILE A 1 201 ? -16.323 -4.796 8.270 1.00 96.94 201 ILE A O 1
ATOM 1588 N N . LEU A 1 202 ? -14.095 -4.747 8.427 1.00 97.19 202 LEU A N 1
ATOM 1589 C CA . LEU A 1 202 ? -13.868 -5.542 7.221 1.00 97.19 202 LEU A CA 1
ATOM 1590 C C . LEU A 1 202 ? -14.404 -6.975 7.339 1.00 97.19 202 LEU A C 1
ATOM 1592 O O . LEU A 1 202 ? -14.862 -7.522 6.345 1.00 97.19 202 LEU A O 1
ATOM 1596 N N . ARG A 1 203 ? -14.380 -7.584 8.533 1.00 96.69 203 ARG A N 1
ATOM 1597 C CA . ARG A 1 203 ? -14.946 -8.930 8.759 1.00 96.69 203 ARG A CA 1
ATOM 1598 C C . ARG A 1 203 ? -16.465 -8.980 8.646 1.00 96.69 203 ARG A C 1
ATOM 1600 O O . ARG A 1 203 ? -17.008 -10.055 8.430 1.00 96.69 203 ARG A O 1
ATOM 1607 N N . GLU A 1 204 ? -17.149 -7.860 8.847 1.00 95.62 204 GLU A N 1
ATOM 1608 C CA . GLU A 1 204 ? -18.598 -7.780 8.648 1.00 95.62 204 GLU A CA 1
ATOM 1609 C C . GLU A 1 204 ? -18.963 -7.611 7.163 1.00 95.62 204 GLU A C 1
ATOM 1611 O O . GLU A 1 204 ? -20.094 -7.898 6.777 1.00 95.62 204 GLU A O 1
ATOM 1616 N N . MET A 1 205 ? -18.011 -7.165 6.334 1.00 94.81 205 MET A N 1
ATOM 1617 C CA . MET A 1 205 ? -18.222 -6.804 4.926 1.00 94.81 205 MET A CA 1
ATOM 1618 C C . MET A 1 205 ? -17.673 -7.822 3.911 1.00 94.81 205 MET A C 1
ATOM 1620 O O . MET A 1 205 ? -18.058 -7.765 2.741 1.00 94.81 205 MET A O 1
ATOM 1624 N N . LEU A 1 206 ? -16.754 -8.702 4.326 1.00 92.75 206 LEU A N 1
ATOM 1625 C CA . LEU A 1 206 ? -16.094 -9.726 3.500 1.00 92.75 206 LEU A CA 1
ATOM 1626 C C . LEU A 1 206 ? -16.529 -11.131 3.915 1.00 92.75 206 LEU A C 1
ATOM 1628 O O . LEU A 1 206 ? -16.820 -11.931 2.998 1.00 92.75 206 LEU A O 1
#

Foldseek 3Di:
DVVVVLVVLLVVLVVVCVVVVPPVVSVVVNVVSVVCVVVVVVVVVVLVVVLVVVVVLQVVLQAQFADLAAALLSNQLSADLQLLLLLCVLQPDPDDSVPDDSNRSSVVLSVSLLDLVSVLVSLVPDDPVLLVLLVVCLVVVFKDFPVVSCVVFHDCSSPDSRSNVDPDPGSHSNCVSNSQWGWHQYPNTIMIGGHNSNSVSSVVND

Secondary structure (DSSP, 8-state):
-HHHHHHHHHHHHHHHHHH-TT-HHHHHHHHHHHHHHHHHHHHHHHHHHHHHHHHHHHHHHHTT--SSS--HHHHHHTS-HHHHHHHHHHH-TT---TTS-HHHHHHHHHHHHH-HHHHHHHHHTS-HHHHHHHHHHHHTTSEEEHHHHHHHS---TTS-S-TTTS---SHHHHHHTTTS-EEEEETTEEEEE--TTHHHHHHHH-

Sequence (206 aa):
MARKEFKEARETLEAALTVMPDYQLAQELLEQLEMLLPISEGMERLIAMQQERNQRARQRLQAKLNTCDPALAESLSLYTKNALTGMARNVIPYGGWTGLRKAELAERLVETLQDADLMGTVVDALSDQERAALGEVLAAGGHLPWDDFATRYDDDLDESPHWEWHQPQTLMGRLRARGLLVEAIVDGKTQIVVPTELRPILREML

pLDDT: mean 90.37, std 8.37, range [49.06, 98.38]